Protein AF-A0A957I4G3-F1 (afdb_monomer)

Solvent-accessible surface area (backbone atoms only — not comparable to full-atom values): 14027 Å² total; per-residue (Å²): 94,57,48,57,60,53,40,65,73,42,96,42,50,64,47,52,27,29,53,39,40,38,54,42,48,59,57,69,52,53,73,95,50,43,70,51,40,32,55,43,26,52,47,47,47,53,22,28,76,50,32,67,83,44,54,40,50,58,59,47,50,52,52,51,48,50,47,39,35,69,66,74,39,52,94,49,32,69,54,32,49,55,17,47,50,48,17,48,51,46,50,49,51,45,52,48,48,40,64,68,38,66,70,51,29,48,53,50,50,54,50,50,63,60,59,67,50,74,43,78,60,57,80,38,70,69,44,52,51,50,37,50,55,41,17,39,29,28,49,45,46,34,51,94,92,48,69,55,98,61,65,63,65,58,23,50,50,55,51,47,51,51,51,50,42,18,52,53,5,42,53,49,43,50,64,70,16,80,86,36,68,68,51,41,48,39,53,50,51,41,50,47,48,46,48,35,48,47,50,51,49,48,53,46,41,35,30,40,90,64,48,45,29,75,78,54,49,60,42,45,55,42,43,49,49,28,24,51,50,17,50,57,57,47,43,75,75,43,69,73,71,61,50,50,48,61,56,50,49,54,50,51,55,50,50,54,38,51,47,46,45,62,70,55,49,51,63,77,76,110

pLDDT: mean 88.8, std 9.88, range [56.94, 98.44]

Sequence (270 aa):
WPQFVFMSRAISNDTLATALGALLLALLLRVGQPRRYVWLGLLACLAILTKITMVFVIGVLLLGFLTESAFLYRARRRDYLWSGVGMGGLLLVLGGLLLWQPTLHEHLRLSELSFTTLRPESLTLTYWWHVFTWTLSSGWARYGWMNLPAPQWQAVLWWGIIAAASLFGWRLAWGASAHVPARRWQVAMAMLWLLGLAAVYARINVNRFQPQFRLILASLPALCALAAVGMTQAVRRWSGWQVALPAFLTLTLFLANGWLIWRVIVPAYR

Radius of gyration: 20.33 Å; Cα contacts (8 Å, |Δi|>4): 273; chains: 1; bounding box: 61×41×56 Å

Mean predicted aligned error: 5.7 Å

Foldseek 3Di:
DVVLVVVVVDPALLNVLLVLLLVLLVLLLVAPDLLSLLVNLVSLLVSCVSPVLSVLSVVLSVVSLCCRLVPPCVVCNVSNVVSVVSSVVSVVVSVCCCCVPVVSVVVVVVVVVLLPAFDPCLVDPVLVVCLVLVLLLQVPQDPDPGHDPDDSVVSVVVVVVLQVLLVLLLVLQCVVCPPPVSSVSSSVSLVSQQVSLVVSVSSCCRRDNDSHNSSVSSNVSSSVVSNVNSLVSVCVVDDDCVNVVVVVVVVVVVVVVVCCCVPPVPVVVD

Structure (mmCIF, N/CA/C/O backbone):
data_AF-A0A957I4G3-F1
#
_entry.id   AF-A0A957I4G3-F1
#
loop_
_atom_site.group_PDB
_atom_site.id
_atom_site.type_symbol
_atom_site.label_atom_id
_atom_site.label_alt_id
_atom_site.label_comp_id
_atom_site.label_asym_id
_atom_site.label_entity_id
_atom_site.label_seq_id
_atom_site.pdbx_PDB_ins_code
_atom_site.Cartn_x
_atom_site.Cartn_y
_atom_site.Cartn_z
_atom_site.occupancy
_atom_site.B_iso_or_equiv
_atom_site.auth_seq_id
_atom_site.auth_comp_id
_atom_site.auth_asym_id
_atom_site.auth_atom_id
_atom_site.pdbx_PDB_model_num
ATOM 1 N N . TRP A 1 1 ? -9.756 -9.248 -12.623 1.00 58.28 1 TRP A N 1
ATOM 2 C CA . TRP A 1 1 ? -8.405 -8.912 -12.150 1.00 58.28 1 TRP A CA 1
ATOM 3 C C . TRP A 1 1 ? -7.421 -9.988 -12.596 1.00 58.28 1 TRP A C 1
ATOM 5 O O . TRP A 1 1 ? -6.963 -10.777 -11.774 1.00 58.28 1 TRP A O 1
ATOM 15 N N . PRO A 1 2 ? -7.098 -10.037 -13.901 1.00 58.47 2 PRO A N 1
ATOM 16 C CA . PRO A 1 2 ? -6.177 -11.029 -14.457 1.00 58.47 2 PRO A CA 1
ATOM 17 C C . PRO A 1 2 ? -4.860 -11.094 -13.688 1.00 58.47 2 PRO A C 1
ATOM 19 O O . PRO A 1 2 ? -4.453 -12.157 -13.239 1.00 58.47 2 PRO A O 1
ATOM 22 N N . GLN A 1 3 ? -4.248 -9.933 -13.446 1.00 62.69 3 GLN A N 1
ATOM 23 C CA . GLN A 1 3 ? -2.922 -9.839 -12.848 1.00 62.69 3 GLN A CA 1
ATOM 24 C C . GLN A 1 3 ? -2.850 -10.415 -11.427 1.00 62.69 3 GLN A C 1
ATOM 26 O O . GLN A 1 3 ? -1.902 -11.123 -11.110 1.00 62.69 3 GLN A O 1
ATOM 31 N N . PHE A 1 4 ? -3.847 -10.155 -10.577 1.00 59.47 4 PHE A N 1
ATOM 32 C CA . PHE A 1 4 ? -3.888 -10.739 -9.233 1.00 59.47 4 PHE A CA 1
ATOM 33 C C . PHE A 1 4 ? -4.185 -12.229 -9.270 1.00 59.47 4 PHE A C 1
ATOM 35 O O . PHE A 1 4 ? -3.546 -12.953 -8.532 1.00 59.47 4 PHE A O 1
ATOM 42 N N . VAL A 1 5 ? -5.079 -12.698 -10.146 1.00 63.50 5 VAL A N 1
ATOM 43 C CA . VAL A 1 5 ? -5.362 -14.137 -10.293 1.00 63.50 5 VAL A CA 1
ATOM 44 C C . VAL A 1 5 ? -4.122 -14.898 -10.781 1.00 63.50 5 VAL A C 1
ATOM 46 O O . VAL A 1 5 ? -3.828 -15.989 -10.296 1.00 63.50 5 VAL A O 1
ATOM 49 N N . PHE A 1 6 ? -3.346 -14.309 -11.694 1.00 62.12 6 PHE A N 1
ATOM 50 C CA . PHE A 1 6 ? -2.062 -14.864 -12.120 1.00 62.12 6 PHE A CA 1
ATOM 51 C C . PHE A 1 6 ? -1.009 -14.814 -11.015 1.00 62.12 6 PHE A C 1
ATOM 53 O O . PHE A 1 6 ? -0.389 -15.833 -10.715 1.00 62.12 6 PHE A O 1
ATOM 60 N N . MET A 1 7 ? -0.823 -13.654 -10.379 1.00 60.19 7 MET A N 1
ATOM 61 C CA . MET A 1 7 ? 0.141 -13.508 -9.287 1.00 60.19 7 MET A CA 1
ATOM 62 C C . MET A 1 7 ? -0.226 -14.352 -8.069 1.00 60.19 7 MET A C 1
ATOM 64 O O . MET A 1 7 ? 0.671 -14.777 -7.356 1.00 60.19 7 MET A O 1
ATOM 68 N N . SER A 1 8 ? -1.507 -14.623 -7.818 1.00 60.94 8 SER A N 1
ATOM 69 C CA . SER A 1 8 ? -1.948 -15.477 -6.714 1.00 60.94 8 SER A CA 1
ATOM 70 C C . SER A 1 8 ? -1.758 -16.961 -7.010 1.00 60.94 8 SER A C 1
ATOM 72 O O . SER A 1 8 ? -1.716 -17.761 -6.082 1.00 60.94 8 SER A O 1
ATOM 74 N N . ARG A 1 9 ? -1.648 -17.341 -8.290 1.00 60.88 9 ARG A N 1
ATOM 75 C CA . ARG A 1 9 ? -1.320 -18.712 -8.699 1.00 60.88 9 ARG A CA 1
ATOM 76 C C . ARG A 1 9 ? 0.182 -18.998 -8.598 1.00 60.88 9 ARG A C 1
ATOM 78 O O . ARG A 1 9 ? 0.563 -20.149 -8.414 1.00 60.88 9 ARG A O 1
ATOM 85 N N . ALA A 1 10 ? 1.023 -17.972 -8.712 1.00 66.50 10 ALA A N 1
ATOM 86 C CA . ALA A 1 10 ? 2.464 -18.082 -8.519 1.00 66.50 10 ALA A CA 1
ATOM 87 C C . ALA A 1 10 ? 2.846 -17.734 -7.071 1.00 66.50 10 ALA A C 1
ATOM 89 O O . ALA A 1 10 ? 2.405 -16.724 -6.527 1.00 66.50 10 ALA A O 1
ATOM 90 N N . ILE A 1 11 ? 3.714 -18.529 -6.444 1.00 72.69 11 ILE A N 1
ATOM 91 C CA . ILE A 1 11 ? 4.318 -18.140 -5.164 1.00 72.69 11 ILE A CA 1
ATOM 92 C C . ILE A 1 11 ? 5.224 -16.938 -5.452 1.00 72.69 11 ILE A C 1
ATOM 94 O O . ILE A 1 11 ? 6.287 -17.081 -6.051 1.00 72.69 11 ILE A O 1
ATOM 98 N N . SER A 1 12 ? 4.763 -15.737 -5.096 1.00 85.88 12 SER A N 1
ATOM 99 C CA . SER A 1 12 ? 5.480 -14.489 -5.352 1.00 85.88 12 SER A CA 1
ATOM 100 C C . SER A 1 12 ? 5.465 -13.572 -4.135 1.00 85.88 12 SER A C 1
ATOM 102 O O . SER A 1 12 ? 4.469 -13.463 -3.411 1.00 85.88 12 SER A O 1
ATOM 104 N N . ASN A 1 13 ? 6.571 -12.851 -3.953 1.00 90.19 13 ASN A N 1
ATOM 105 C CA . ASN A 1 13 ? 6.705 -11.843 -2.903 1.00 90.19 13 ASN A CA 1
ATOM 106 C C . ASN A 1 13 ? 5.669 -10.718 -3.059 1.00 90.19 13 ASN A C 1
ATOM 108 O O . ASN A 1 13 ? 5.270 -10.111 -2.072 1.00 90.19 13 ASN A O 1
ATOM 112 N N . ASP A 1 14 ? 5.187 -10.458 -4.278 1.00 88.69 14 ASP A N 1
ATOM 113 C CA . ASP A 1 14 ? 4.148 -9.461 -4.547 1.00 88.69 14 ASP A CA 1
ATOM 114 C C . ASP A 1 14 ? 2.811 -9.836 -3.889 1.00 88.69 14 ASP A C 1
ATOM 116 O O . ASP A 1 14 ? 2.184 -9.003 -3.223 1.00 88.69 14 ASP A O 1
ATOM 120 N N . THR A 1 15 ? 2.393 -11.097 -4.031 1.00 86.81 15 THR A N 1
ATOM 121 C CA . THR A 1 15 ? 1.156 -11.612 -3.430 1.00 86.81 15 THR A CA 1
ATOM 122 C C . THR A 1 15 ? 1.263 -11.646 -1.910 1.00 86.81 15 THR A C 1
ATOM 124 O O . THR A 1 15 ? 0.361 -11.157 -1.228 1.00 86.81 15 THR A O 1
ATOM 127 N N . LEU A 1 16 ? 2.384 -12.144 -1.372 1.00 92.19 16 LEU A N 1
ATOM 128 C CA . LEU A 1 16 ? 2.606 -12.185 0.075 1.00 92.19 16 LEU A CA 1
ATOM 129 C C . LEU A 1 16 ? 2.662 -10.774 0.682 1.00 92.19 16 LEU A C 1
ATOM 131 O O . LEU A 1 16 ? 1.979 -10.511 1.669 1.00 92.19 16 LEU A O 1
ATOM 135 N N . ALA A 1 17 ? 3.384 -9.833 0.062 1.00 93.88 17 ALA A N 1
ATOM 136 C CA . ALA A 1 17 ? 3.442 -8.444 0.523 1.00 93.88 17 ALA A CA 1
ATOM 137 C C . ALA A 1 17 ? 2.065 -7.766 0.483 1.00 93.88 17 ALA A C 1
ATOM 139 O O . ALA A 1 17 ? 1.731 -6.986 1.373 1.00 93.88 17 ALA A O 1
ATOM 140 N N . THR A 1 18 ? 1.237 -8.088 -0.513 1.00 91.81 18 THR A N 1
ATOM 141 C CA . THR A 1 18 ? -0.132 -7.560 -0.612 1.00 91.81 18 THR A CA 1
ATOM 142 C C . THR A 1 18 ? -1.039 -8.139 0.470 1.00 91.81 18 THR A C 1
ATOM 144 O O . THR A 1 18 ? -1.796 -7.390 1.086 1.00 91.81 18 THR A O 1
ATOM 147 N N . ALA A 1 19 ? -0.938 -9.441 0.752 1.00 92.94 19 ALA A N 1
ATOM 148 C CA . ALA A 1 19 ? -1.678 -10.084 1.837 1.00 92.94 19 ALA A CA 1
ATOM 149 C C . ALA A 1 19 ? -1.276 -9.514 3.209 1.00 92.94 19 ALA A C 1
ATOM 151 O O . ALA A 1 19 ? -2.141 -9.135 4.001 1.00 92.94 19 ALA A O 1
ATOM 152 N N . LEU A 1 20 ? 0.030 -9.363 3.458 1.00 96.38 20 LEU A N 1
ATOM 153 C CA . LEU A 1 20 ? 0.549 -8.712 4.662 1.00 96.38 20 LEU A CA 1
ATOM 154 C C . LEU A 1 20 ? 0.105 -7.247 4.743 1.00 96.38 20 LEU A C 1
ATOM 156 O O . LEU A 1 20 ? -0.309 -6.798 5.807 1.00 96.38 20 LEU A O 1
ATOM 160 N N . GLY A 1 21 ? 0.107 -6.519 3.623 1.00 96.06 21 GLY A N 1
ATOM 161 C CA . GLY A 1 21 ? -0.412 -5.155 3.534 1.00 96.06 21 GLY A CA 1
ATOM 162 C C . GLY A 1 21 ? -1.901 -5.055 3.878 1.00 96.06 21 GLY A C 1
ATOM 163 O O . GLY A 1 21 ? -2.307 -4.146 4.599 1.00 96.06 21 GLY A O 1
ATOM 164 N N . ALA A 1 22 ? -2.713 -6.017 3.434 1.00 95.62 22 ALA A N 1
ATOM 165 C CA . ALA A 1 22 ? -4.131 -6.088 3.776 1.00 95.62 22 ALA A CA 1
ATOM 166 C C . ALA A 1 22 ? -4.351 -6.352 5.275 1.00 95.62 22 ALA A C 1
ATOM 168 O O . ALA A 1 22 ? -5.165 -5.672 5.901 1.00 95.62 22 ALA A O 1
ATOM 169 N N . LEU A 1 23 ? -3.601 -7.293 5.861 1.00 97.06 23 LEU A N 1
ATOM 170 C CA . LEU A 1 23 ? -3.644 -7.592 7.298 1.00 97.06 23 LEU A CA 1
ATOM 171 C C . LEU A 1 23 ? -3.186 -6.396 8.143 1.00 97.06 23 LEU A C 1
ATOM 173 O O . LEU A 1 23 ? -3.850 -6.044 9.121 1.00 97.06 23 LEU A O 1
ATOM 177 N N . LEU A 1 24 ? -2.092 -5.745 7.737 1.00 97.62 24 LEU A N 1
ATOM 178 C CA . LEU A 1 24 ? -1.582 -4.519 8.350 1.00 97.62 24 LEU A CA 1
ATOM 179 C C . LEU A 1 24 ? -2.644 -3.429 8.352 1.00 97.62 24 LEU A C 1
ATOM 181 O O . LEU A 1 24 ? -2.944 -2.880 9.408 1.00 97.62 24 LEU A O 1
ATOM 185 N N . LEU A 1 25 ? -3.250 -3.150 7.196 1.00 97.06 25 LEU A N 1
ATOM 186 C CA . LEU A 1 25 ? -4.295 -2.143 7.101 1.00 97.06 25 LEU A CA 1
ATOM 187 C C . LEU A 1 25 ? -5.501 -2.519 7.972 1.00 97.06 25 LEU A C 1
ATOM 189 O O . LEU A 1 25 ? -5.974 -1.695 8.748 1.00 97.06 25 LEU A O 1
ATOM 193 N N . ALA A 1 26 ? -5.971 -3.767 7.919 1.00 96.38 26 ALA A N 1
ATOM 194 C CA . ALA A 1 26 ? -7.106 -4.216 8.722 1.00 96.38 26 ALA A CA 1
ATOM 195 C C . ALA A 1 26 ? -6.868 -4.032 10.232 1.00 96.38 26 ALA A C 1
ATOM 197 O O . ALA A 1 26 ? -7.758 -3.559 10.941 1.00 96.38 26 ALA A O 1
ATOM 198 N N . LEU A 1 27 ? -5.669 -4.355 10.730 1.00 97.00 27 LEU A N 1
ATOM 199 C CA . LEU A 1 27 ? -5.292 -4.128 12.129 1.00 97.00 27 LEU A CA 1
ATOM 200 C C . LEU A 1 27 ? -5.090 -2.640 12.443 1.00 97.00 27 LEU A C 1
ATOM 202 O O . LEU A 1 27 ? -5.526 -2.176 13.500 1.00 97.00 27 LEU A O 1
ATOM 206 N N . LEU A 1 28 ? -4.504 -1.870 11.525 1.00 96.25 28 LEU A N 1
ATOM 207 C CA . LEU A 1 28 ? -4.310 -0.424 11.660 1.00 96.25 28 LEU A CA 1
ATOM 208 C C . LEU A 1 28 ? -5.646 0.328 11.750 1.00 96.25 28 LEU A C 1
ATOM 210 O O . LEU A 1 28 ? -5.741 1.351 12.426 1.00 96.25 28 LEU A O 1
ATOM 214 N N . LEU A 1 29 ? -6.717 -0.212 11.169 1.00 94.31 29 LEU A N 1
ATOM 215 C CA . LEU A 1 29 ? -8.061 0.360 11.264 1.00 94.31 29 LEU A CA 1
ATOM 216 C C . LEU A 1 29 ? -8.815 -0.014 12.564 1.00 94.31 29 LEU A C 1
ATOM 218 O O . LEU A 1 29 ? -9.881 0.550 12.829 1.00 94.31 29 LEU A O 1
ATOM 222 N N . ARG A 1 30 ? -8.274 -0.899 13.423 1.00 94.00 30 ARG A N 1
ATOM 223 C CA . ARG A 1 30 ? -8.832 -1.251 14.756 1.00 94.00 30 ARG A CA 1
ATOM 224 C C . ARG A 1 30 ? -8.488 -0.235 15.857 1.00 94.00 30 ARG A C 1
ATOM 226 O O . ARG A 1 30 ? -7.757 -0.538 16.800 1.00 94.00 30 ARG A O 1
ATOM 233 N N . VAL A 1 31 ? -8.985 0.987 15.697 1.00 92.12 31 VAL A N 1
ATOM 234 C CA . VAL A 1 31 ? -8.674 2.157 16.538 1.00 92.12 31 VAL A CA 1
ATOM 235 C C . VAL A 1 31 ? -8.868 1.881 18.038 1.00 92.12 31 VAL A C 1
ATOM 237 O O . VAL A 1 31 ? -9.838 1.238 18.436 1.00 92.12 31 VAL A O 1
ATOM 240 N N . GLY A 1 32 ? -7.967 2.395 18.883 1.00 91.75 32 GLY A N 1
ATOM 241 C CA . GLY A 1 32 ? -8.135 2.383 20.344 1.00 91.75 32 GLY A CA 1
ATOM 242 C C . GLY A 1 32 ? -7.611 1.138 21.073 1.00 91.75 32 GLY A C 1
ATOM 243 O O . GLY A 1 32 ? -7.819 1.017 22.282 1.00 91.75 32 GLY A O 1
ATOM 244 N N . GLN A 1 33 ? -6.927 0.226 20.375 1.00 94.69 33 GLN A N 1
ATOM 245 C CA . GLN A 1 33 ? -6.331 -0.983 20.959 1.00 94.69 33 GLN A CA 1
ATOM 246 C C . GLN A 1 33 ? -4.793 -0.872 20.987 1.00 94.69 33 GLN A C 1
ATOM 248 O O . GLN A 1 33 ? -4.165 -1.155 19.970 1.00 94.69 33 GLN A O 1
ATOM 253 N N . PRO A 1 34 ? -4.152 -0.513 22.119 1.00 95.12 34 PRO A N 1
ATOM 254 C CA . PRO A 1 34 ? -2.701 -0.290 22.174 1.00 95.12 34 PRO A CA 1
ATOM 255 C C . PRO A 1 34 ? -1.883 -1.515 21.745 1.00 95.12 34 PRO A C 1
ATOM 257 O O . PRO A 1 34 ? -1.005 -1.416 20.890 1.00 95.12 34 PRO A O 1
ATOM 260 N N . ARG A 1 35 ? -2.250 -2.703 22.250 1.00 96.56 35 ARG A N 1
ATOM 261 C CA . ARG A 1 35 ? -1.528 -3.967 22.006 1.00 96.56 35 ARG A CA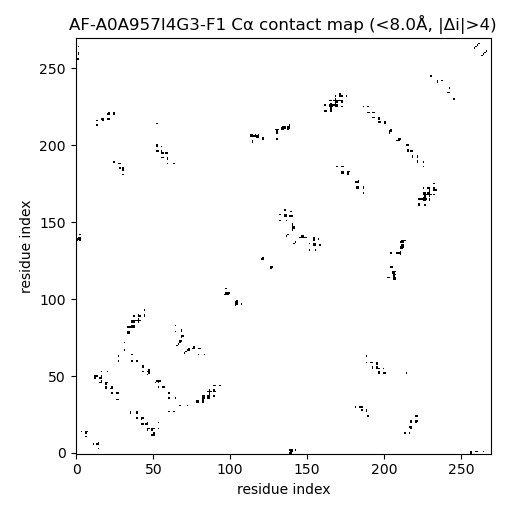 1
ATOM 262 C C . ARG A 1 35 ? -1.400 -4.338 20.526 1.00 96.56 35 ARG A C 1
ATOM 264 O O . ARG A 1 35 ? -0.525 -5.121 20.170 1.00 96.56 35 ARG A O 1
ATOM 271 N N . ARG A 1 36 ? -2.237 -3.778 19.645 1.00 96.94 36 ARG A N 1
ATOM 272 C CA . ARG A 1 36 ? -2.143 -4.041 18.205 1.00 96.94 36 ARG A CA 1
ATOM 273 C C . ARG A 1 36 ? -0.852 -3.506 17.585 1.00 96.94 36 ARG A C 1
ATOM 275 O O . ARG A 1 36 ? -0.443 -4.048 16.572 1.00 96.94 36 ARG A O 1
ATOM 282 N N . TYR A 1 37 ? -0.206 -2.487 18.164 1.00 97.88 37 TYR A N 1
ATOM 283 C CA . TYR A 1 37 ? 1.025 -1.919 17.595 1.00 97.88 37 TYR A CA 1
ATOM 284 C C . TYR A 1 37 ? 2.199 -2.898 17.632 1.00 97.88 37 TYR A C 1
ATOM 286 O O . TYR A 1 37 ? 3.036 -2.867 16.738 1.00 97.88 37 TYR A O 1
ATOM 294 N N . VAL A 1 38 ? 2.213 -3.832 18.586 1.00 98.00 38 VAL A N 1
ATOM 295 C CA . VAL A 1 38 ? 3.194 -4.926 18.604 1.00 98.00 38 VAL A CA 1
ATOM 296 C C . VAL A 1 38 ? 2.976 -5.854 17.405 1.00 98.00 38 VAL A C 1
ATOM 298 O O . VAL A 1 38 ? 3.909 -6.137 16.659 1.00 98.00 38 VAL A O 1
ATOM 301 N N . TRP A 1 39 ? 1.725 -6.254 17.155 1.00 98.25 39 TRP A N 1
ATOM 302 C CA . TRP A 1 39 ? 1.361 -7.065 15.987 1.00 98.25 39 TRP A CA 1
ATOM 303 C C . TRP A 1 39 ? 1.598 -6.334 14.662 1.00 98.25 39 TRP A C 1
ATOM 305 O O . TRP A 1 39 ? 2.067 -6.942 13.704 1.00 98.25 39 TRP A O 1
ATOM 315 N N . LEU A 1 40 ? 1.311 -5.031 14.608 1.00 98.31 40 LEU A N 1
ATOM 316 C CA . LEU A 1 40 ? 1.612 -4.188 13.452 1.00 98.31 40 LEU A CA 1
ATOM 317 C C . LEU A 1 40 ? 3.120 -4.102 13.207 1.00 98.31 40 LEU A C 1
ATOM 319 O O . LEU A 1 40 ? 3.534 -4.218 12.061 1.00 98.31 40 LEU A O 1
ATOM 323 N N . GLY A 1 41 ? 3.932 -3.966 14.260 1.00 98.25 41 GLY A N 1
ATOM 324 C CA . GLY A 1 41 ? 5.391 -4.020 14.168 1.00 98.25 41 GLY A CA 1
ATOM 325 C C . GLY A 1 41 ? 5.871 -5.341 13.572 1.00 98.25 41 GLY A C 1
ATOM 326 O O . GLY A 1 41 ? 6.599 -5.335 12.586 1.00 98.25 41 GLY A O 1
ATOM 327 N N . LEU A 1 42 ? 5.384 -6.471 14.094 1.00 98.38 42 LEU A N 1
ATOM 328 C CA . LEU A 1 42 ? 5.738 -7.801 13.587 1.00 98.38 42 LEU A CA 1
ATOM 329 C C . LEU A 1 42 ? 5.365 -7.967 12.107 1.00 98.38 42 LEU A C 1
ATOM 331 O O . LEU A 1 42 ? 6.198 -8.364 11.293 1.00 98.38 42 LEU A O 1
ATOM 335 N N . LEU A 1 43 ? 4.124 -7.635 11.742 1.00 98.19 43 LEU A N 1
ATOM 336 C CA . LEU A 1 43 ? 3.654 -7.738 10.361 1.00 98.19 43 LEU A CA 1
ATOM 337 C C . LEU A 1 43 ? 4.379 -6.769 9.424 1.00 98.19 43 LEU A C 1
ATOM 339 O O . LEU A 1 43 ? 4.600 -7.113 8.267 1.00 98.19 43 LEU A O 1
ATOM 343 N N . ALA A 1 44 ? 4.770 -5.585 9.902 1.00 98.19 44 ALA A N 1
ATOM 344 C CA . ALA A 1 44 ? 5.562 -4.639 9.125 1.00 98.19 44 ALA A CA 1
ATOM 345 C C . ALA A 1 44 ? 6.960 -5.195 8.852 1.00 98.19 44 ALA A C 1
ATOM 347 O O . ALA A 1 44 ? 7.406 -5.139 7.708 1.00 98.19 44 ALA A O 1
ATOM 348 N N . CYS A 1 45 ? 7.609 -5.802 9.851 1.00 98.19 45 CYS A N 1
ATOM 349 C CA . CYS A 1 45 ? 8.890 -6.477 9.656 1.00 98.19 45 CYS A CA 1
ATOM 350 C C . CYS A 1 45 ? 8.782 -7.584 8.602 1.00 98.19 45 CYS A C 1
ATOM 352 O O . CYS A 1 45 ? 9.567 -7.606 7.657 1.00 98.19 45 CYS A O 1
ATOM 354 N N . LEU A 1 46 ? 7.762 -8.444 8.698 1.00 97.88 46 LEU A N 1
ATOM 355 C CA . LEU A 1 46 ? 7.517 -9.491 7.701 1.00 97.88 46 LEU A CA 1
ATOM 356 C C . LEU A 1 46 ? 7.231 -8.912 6.307 1.00 97.88 46 LEU A C 1
ATOM 358 O O . LEU A 1 46 ? 7.751 -9.412 5.310 1.00 97.88 46 LEU A O 1
ATOM 362 N N . ALA A 1 47 ? 6.437 -7.841 6.220 1.00 97.12 47 ALA A N 1
ATOM 363 C CA . ALA A 1 47 ? 6.102 -7.198 4.952 1.00 97.12 47 ALA A CA 1
ATOM 364 C C . ALA A 1 47 ? 7.335 -6.576 4.281 1.00 97.12 47 ALA A C 1
ATOM 366 O O . ALA A 1 47 ? 7.501 -6.715 3.071 1.00 97.12 47 ALA A O 1
ATOM 367 N N . ILE A 1 48 ? 8.212 -5.935 5.059 1.00 96.50 48 ILE A N 1
ATOM 368 C CA . ILE A 1 48 ? 9.450 -5.317 4.568 1.00 96.50 48 ILE A CA 1
ATOM 369 C C . ILE A 1 48 ? 10.453 -6.379 4.120 1.00 96.50 48 ILE A C 1
ATOM 371 O O . ILE A 1 48 ? 11.007 -6.249 3.031 1.00 96.50 48 ILE A O 1
ATOM 375 N N . LEU A 1 49 ? 10.631 -7.448 4.906 1.00 95.06 49 LEU A N 1
ATOM 376 C CA . LEU A 1 49 ? 11.477 -8.585 4.525 1.00 95.06 49 LEU A CA 1
ATOM 377 C C . LEU A 1 49 ? 10.962 -9.283 3.260 1.00 95.06 49 LEU A C 1
ATOM 379 O O . LEU A 1 49 ? 11.754 -9.761 2.455 1.00 95.06 49 LEU A O 1
ATOM 383 N N . THR A 1 50 ? 9.643 -9.300 3.053 1.00 95.00 50 THR A N 1
ATOM 384 C CA . THR A 1 50 ? 9.041 -9.825 1.821 1.00 95.00 50 THR A CA 1
ATOM 385 C C . THR A 1 50 ? 9.303 -8.900 0.632 1.00 95.00 50 THR A C 1
ATOM 387 O O . THR A 1 50 ? 9.630 -9.360 -0.465 1.00 95.00 50 THR A O 1
ATOM 390 N N . LYS A 1 51 ? 9.118 -7.587 0.816 1.00 93.25 51 LYS A N 1
ATOM 391 C CA . LYS A 1 51 ? 9.277 -6.601 -0.252 1.00 93.25 51 LYS A CA 1
ATOM 392 C C . LYS A 1 51 ? 9.653 -5.233 0.308 1.00 93.25 51 LYS A C 1
ATOM 394 O O . LYS A 1 51 ? 8.844 -4.571 0.955 1.00 93.25 51 LYS A O 1
ATOM 399 N N . ILE A 1 52 ? 10.836 -4.744 -0.066 1.00 92.31 52 ILE A N 1
ATOM 400 C CA . ILE A 1 52 ? 11.374 -3.464 0.424 1.00 92.31 52 ILE A CA 1
ATOM 401 C C . ILE A 1 52 ? 10.476 -2.257 0.121 1.00 92.31 52 ILE A C 1
ATOM 403 O O . ILE A 1 52 ? 10.467 -1.279 0.865 1.00 92.31 52 ILE A O 1
ATOM 407 N N . THR A 1 53 ? 9.637 -2.332 -0.920 1.00 93.25 53 THR A N 1
ATOM 408 C CA . THR A 1 53 ? 8.659 -1.276 -1.220 1.00 93.25 53 THR A CA 1
ATOM 409 C C . THR A 1 53 ? 7.634 -1.078 -0.104 1.00 93.25 53 THR A C 1
ATOM 411 O O . THR A 1 53 ? 6.945 -0.070 -0.117 1.00 93.25 53 THR A O 1
ATOM 414 N N . MET A 1 54 ? 7.524 -2.000 0.860 1.00 96.69 54 MET A N 1
ATOM 415 C CA . MET A 1 54 ? 6.674 -1.876 2.049 1.00 96.69 54 MET A CA 1
ATOM 416 C C . MET A 1 54 ? 7.291 -1.008 3.157 1.00 96.69 54 MET A C 1
ATOM 418 O O . MET A 1 54 ? 6.653 -0.808 4.186 1.00 96.69 54 MET A O 1
ATOM 422 N N . VAL A 1 55 ? 8.487 -0.436 2.965 1.00 95.88 55 VAL A N 1
ATOM 423 C CA . VAL A 1 55 ? 9.145 0.429 3.966 1.00 95.88 55 VAL A CA 1
ATOM 424 C C . VAL A 1 55 ? 8.294 1.639 4.380 1.00 95.88 55 VAL A C 1
ATOM 426 O O . VAL A 1 55 ? 8.380 2.085 5.523 1.00 95.88 55 VAL A O 1
ATOM 429 N N . PHE A 1 56 ? 7.398 2.131 3.507 1.00 97.12 56 PHE A N 1
ATOM 430 C CA . PHE A 1 56 ? 6.480 3.229 3.850 1.00 97.12 56 PHE A CA 1
ATOM 431 C C . PHE A 1 56 ? 5.582 2.904 5.050 1.00 97.12 56 PHE A C 1
ATOM 433 O O . PHE A 1 56 ? 5.149 3.821 5.749 1.00 97.12 56 PHE A O 1
ATOM 440 N N . VAL A 1 57 ? 5.317 1.617 5.310 1.00 97.75 57 VAL A N 1
ATOM 441 C CA . VAL A 1 57 ? 4.493 1.169 6.436 1.00 97.75 57 VAL A CA 1
ATOM 442 C C . VAL A 1 57 ? 5.067 1.671 7.756 1.00 97.75 57 VAL A C 1
ATOM 444 O O . VAL A 1 57 ? 4.288 2.073 8.611 1.00 97.75 57 VAL A O 1
ATOM 447 N N . ILE A 1 58 ? 6.395 1.747 7.915 1.00 97.94 58 ILE A N 1
ATOM 448 C CA . ILE A 1 58 ? 7.015 2.290 9.136 1.00 97.94 58 ILE A CA 1
ATOM 449 C C . ILE A 1 58 ? 6.517 3.714 9.394 1.00 97.94 58 ILE A C 1
ATOM 451 O O . ILE A 1 58 ? 6.034 4.006 10.485 1.00 97.94 58 ILE A O 1
ATOM 455 N N . GLY A 1 59 ? 6.565 4.581 8.379 1.00 97.75 59 GLY A N 1
ATOM 456 C CA . GLY A 1 59 ? 6.091 5.961 8.494 1.00 97.75 59 GLY A CA 1
ATOM 457 C C . GLY A 1 59 ? 4.604 6.035 8.846 1.00 97.75 59 GLY A C 1
ATOM 458 O O . GLY A 1 59 ? 4.218 6.781 9.744 1.00 97.75 59 GLY A O 1
ATOM 459 N N . VAL A 1 60 ? 3.774 5.210 8.200 1.00 97.62 60 VAL A N 1
ATOM 460 C CA . VAL A 1 60 ? 2.329 5.139 8.479 1.00 97.62 60 VAL A CA 1
ATOM 461 C C . VAL A 1 60 ? 2.059 4.679 9.917 1.00 97.62 60 VAL A C 1
ATOM 463 O O . VAL A 1 60 ? 1.230 5.275 10.604 1.00 97.62 60 VAL A O 1
ATOM 466 N N . LEU A 1 61 ? 2.767 3.650 10.393 1.00 97.81 61 LEU A N 1
ATOM 467 C CA . LEU A 1 61 ? 2.614 3.112 11.745 1.00 97.81 61 LEU A CA 1
ATOM 468 C C . LEU A 1 61 ? 3.075 4.100 12.813 1.00 97.81 61 LEU A C 1
ATOM 470 O O . LEU A 1 61 ? 2.376 4.273 13.809 1.00 97.81 61 LEU A O 1
ATOM 474 N N . LEU A 1 62 ? 4.217 4.760 12.606 1.00 97.56 62 LEU A N 1
ATOM 475 C CA . LEU A 1 62 ? 4.736 5.767 13.530 1.00 97.56 62 LEU A CA 1
ATOM 476 C C . LEU A 1 62 ? 3.793 6.960 13.625 1.00 97.56 62 LEU A C 1
ATOM 478 O O . LEU A 1 62 ? 3.440 7.367 14.729 1.00 97.56 62 LEU A O 1
ATOM 482 N N . LEU A 1 63 ? 3.334 7.484 12.486 1.00 97.00 63 LEU A N 1
ATOM 483 C CA . LEU A 1 63 ? 2.357 8.567 12.477 1.00 97.00 63 LEU A CA 1
ATOM 484 C C . LEU A 1 63 ? 1.082 8.137 13.194 1.00 97.00 63 LEU A C 1
ATOM 486 O O . LEU A 1 63 ? 0.656 8.848 14.097 1.00 97.00 63 LEU A O 1
ATOM 490 N N . GLY A 1 64 ? 0.546 6.952 12.880 1.00 95.75 64 GLY A N 1
ATOM 491 C CA . GLY A 1 64 ? -0.651 6.424 13.528 1.00 95.75 64 GLY A CA 1
ATOM 492 C C . GLY A 1 64 ? -0.506 6.282 15.048 1.00 95.75 64 GLY A C 1
ATOM 493 O O . GLY A 1 64 ? -1.358 6.741 15.818 1.00 95.75 64 GLY A O 1
ATOM 494 N N . PHE A 1 65 ? 0.627 5.731 15.483 1.00 96.94 65 PHE A N 1
ATOM 495 C CA . PHE A 1 65 ? 0.989 5.576 16.887 1.00 96.94 65 PHE A CA 1
ATOM 496 C C . PHE A 1 65 ? 1.064 6.920 17.613 1.00 96.94 65 PHE A C 1
ATOM 498 O O . PHE A 1 65 ? 0.445 7.098 18.669 1.00 96.94 65 PHE A O 1
ATOM 505 N N . LEU A 1 66 ? 1.805 7.877 17.048 1.00 96.06 66 LEU A N 1
ATOM 506 C CA . LEU A 1 66 ? 1.994 9.205 17.627 1.00 96.06 66 LEU A CA 1
ATOM 507 C C . LEU A 1 66 ? 0.661 9.936 17.734 1.00 96.06 66 LEU A C 1
ATOM 509 O O . LEU A 1 66 ? 0.338 10.491 18.780 1.00 96.06 66 LEU A O 1
ATOM 513 N N . THR A 1 67 ? -0.164 9.878 16.694 1.00 93.88 67 THR A N 1
ATOM 514 C CA . THR A 1 67 ? -1.468 10.538 16.705 1.00 93.88 67 THR A CA 1
ATOM 515 C C . THR A 1 67 ? -2.429 9.952 17.738 1.00 93.88 67 THR A C 1
ATOM 517 O O . THR A 1 67 ? -3.109 10.695 18.451 1.00 93.88 67 THR A O 1
ATOM 520 N N . GLU A 1 68 ? -2.471 8.625 17.881 1.00 94.06 68 GLU A N 1
ATOM 521 C CA . GLU A 1 68 ? -3.369 7.980 18.837 1.00 94.06 68 GLU A CA 1
ATOM 522 C C . GLU A 1 68 ? -2.923 8.173 20.282 1.00 94.06 68 GLU A C 1
ATOM 524 O O . GLU A 1 68 ? -3.746 8.496 21.140 1.00 94.06 68 GLU A O 1
ATOM 529 N N . SER A 1 69 ? -1.627 8.021 20.547 1.00 94.56 69 SER A N 1
ATOM 530 C CA . SER A 1 69 ? -1.060 8.174 21.888 1.00 94.56 69 SER A CA 1
ATOM 531 C C . SER A 1 69 ? -1.035 9.638 22.351 1.00 94.56 69 SER A C 1
ATOM 533 O O . SER A 1 69 ? -1.360 9.941 23.506 1.00 94.56 69 SER A O 1
ATOM 535 N N . ALA A 1 70 ? -0.698 10.578 21.462 1.00 92.25 70 ALA A N 1
ATOM 536 C CA . ALA A 1 70 ? -0.554 11.983 21.824 1.00 92.25 70 ALA A CA 1
ATOM 537 C C . ALA A 1 70 ? -1.892 12.737 21.850 1.00 92.25 70 ALA A C 1
ATOM 539 O O . ALA A 1 70 ? -2.088 13.573 22.742 1.00 92.25 70 ALA A O 1
ATOM 540 N N . PHE A 1 71 ? -2.823 12.443 20.935 1.00 91.00 71 PHE A N 1
ATOM 541 C CA . PHE A 1 71 ? -4.038 13.248 20.762 1.00 91.00 71 PHE A CA 1
ATOM 542 C C . PHE A 1 71 ? -5.323 12.510 21.135 1.00 91.00 71 PHE A C 1
ATOM 544 O O . PHE A 1 71 ? -6.088 13.037 21.938 1.00 91.00 71 PHE A O 1
ATOM 551 N N . LEU A 1 72 ? -5.562 11.306 20.604 1.00 89.06 72 LEU A N 1
ATOM 552 C CA . LEU A 1 72 ? -6.878 10.656 20.723 1.00 89.06 72 LEU A CA 1
ATOM 553 C C . LEU A 1 72 ? -7.103 9.946 22.065 1.00 89.06 72 LEU A C 1
ATOM 555 O O . LEU A 1 72 ? -8.179 10.055 22.646 1.00 89.06 72 LEU A O 1
ATOM 559 N N . TYR A 1 73 ? -6.102 9.227 22.577 1.00 90.69 73 TYR A N 1
ATOM 560 C CA . TYR A 1 73 ? -6.248 8.340 23.737 1.00 90.69 73 TYR A CA 1
ATOM 561 C C . TYR A 1 73 ? -5.261 8.678 24.855 1.00 90.69 73 TYR A C 1
ATOM 563 O O . TYR A 1 73 ? -4.588 7.802 25.402 1.00 90.69 73 TYR A O 1
ATOM 571 N N . ARG A 1 74 ? -5.206 9.962 25.237 1.00 89.88 74 ARG A N 1
ATOM 572 C CA . ARG A 1 74 ? -4.278 10.469 26.265 1.00 89.88 74 ARG A CA 1
ATOM 573 C C . ARG A 1 74 ? -4.349 9.697 27.588 1.00 89.88 74 ARG A C 1
ATOM 575 O O . ARG A 1 74 ? -3.310 9.411 28.174 1.00 89.88 74 ARG A O 1
ATOM 582 N N . ALA A 1 75 ? -5.548 9.296 28.011 1.00 93.38 75 ALA A N 1
ATOM 583 C CA . ALA A 1 75 ? -5.756 8.534 29.245 1.00 93.38 75 ALA A CA 1
ATOM 584 C C . ALA A 1 75 ? -5.077 7.147 29.245 1.00 93.38 75 ALA A C 1
ATOM 586 O O . ALA A 1 75 ? -4.766 6.620 30.306 1.00 93.38 75 ALA A O 1
ATOM 587 N N . ARG A 1 76 ? -4.808 6.560 28.069 1.00 93.94 76 ARG A N 1
ATOM 588 C CA . ARG A 1 76 ? -4.152 5.246 27.918 1.00 93.94 76 ARG A CA 1
ATOM 589 C C . ARG A 1 76 ? -2.695 5.352 27.459 1.00 93.94 76 ARG A C 1
ATOM 591 O O . ARG A 1 76 ? -2.132 4.375 26.972 1.00 93.94 76 ARG A O 1
ATOM 598 N N . ARG A 1 77 ? -2.060 6.523 27.599 1.00 94.00 77 ARG A N 1
ATOM 599 C CA . ARG A 1 77 ? -0.684 6.773 27.125 1.00 94.00 77 ARG A CA 1
ATOM 600 C C . ARG A 1 77 ? 0.329 5.741 27.603 1.00 94.00 77 ARG A C 1
ATOM 602 O O . ARG A 1 77 ? 1.188 5.363 26.819 1.00 94.00 77 ARG A O 1
ATOM 609 N N . ARG A 1 78 ? 0.210 5.258 28.843 1.00 95.88 78 ARG A N 1
ATOM 610 C CA . ARG A 1 78 ? 1.100 4.224 29.392 1.00 95.88 78 ARG A CA 1
ATOM 611 C C . ARG A 1 78 ? 1.023 2.915 28.598 1.00 95.88 78 ARG A C 1
ATOM 613 O O . ARG A 1 78 ? 2.058 2.352 28.261 1.00 95.88 78 ARG A O 1
ATOM 620 N N . ASP A 1 79 ? -0.178 2.467 28.241 1.00 96.88 79 ASP A N 1
ATOM 621 C CA . ASP A 1 79 ? -0.373 1.237 27.462 1.00 96.88 79 ASP A CA 1
ATOM 622 C C . ASP A 1 79 ? 0.146 1.387 26.029 1.00 96.88 79 ASP A C 1
ATOM 624 O O . ASP A 1 79 ? 0.738 0.461 25.465 1.00 96.88 79 ASP A O 1
ATOM 628 N N . TYR A 1 80 ? -0.060 2.570 25.438 1.00 96.81 80 TYR A N 1
ATOM 629 C CA . TYR A 1 80 ? 0.530 2.911 24.148 1.00 96.81 80 TYR A CA 1
ATOM 630 C C . TYR A 1 80 ? 2.052 2.943 24.237 1.00 96.81 80 TYR A C 1
ATOM 632 O O . TYR A 1 80 ? 2.691 2.346 23.387 1.00 96.81 80 TYR A O 1
ATOM 640 N N . LEU A 1 81 ? 2.643 3.547 25.269 1.00 96.94 81 LEU A N 1
ATOM 641 C CA . LEU A 1 81 ? 4.095 3.594 25.440 1.00 96.94 81 LEU A CA 1
ATOM 642 C C . LEU A 1 81 ? 4.696 2.185 25.444 1.00 96.94 81 LEU A C 1
ATOM 644 O O . LEU A 1 81 ? 5.600 1.920 24.661 1.00 96.94 81 LEU A O 1
ATOM 648 N N . TRP A 1 82 ? 4.143 1.258 26.232 1.00 98.00 82 TRP A N 1
ATOM 649 C CA . TRP A 1 82 ? 4.607 -0.136 26.247 1.00 98.00 82 TRP A CA 1
ATOM 650 C C .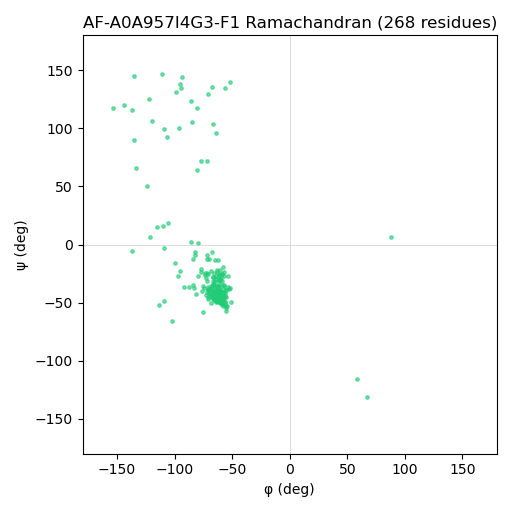 TRP A 1 82 ? 4.446 -0.834 24.898 1.00 98.00 82 TRP A C 1
ATOM 652 O O . TRP A 1 82 ? 5.346 -1.538 24.444 1.00 98.00 82 TRP A O 1
ATOM 662 N N . SER A 1 83 ? 3.320 -0.606 24.224 1.00 97.44 83 SER A N 1
ATOM 663 C CA . SER A 1 83 ? 3.092 -1.160 22.886 1.00 97.44 83 SER A CA 1
ATOM 664 C C . SER A 1 83 ? 4.042 -0.551 21.846 1.00 97.44 83 SER A C 1
ATOM 666 O O . SER A 1 83 ? 4.476 -1.244 20.929 1.00 97.44 83 SER A O 1
ATOM 668 N N . GLY A 1 84 ? 4.395 0.725 22.010 1.00 97.31 84 GLY A N 1
ATOM 669 C CA . GLY A 1 84 ? 5.365 1.457 21.205 1.00 97.31 84 GLY A CA 1
ATOM 670 C C . GLY A 1 84 ? 6.792 0.977 21.440 1.00 97.31 84 GLY A C 1
ATOM 671 O O . GLY A 1 84 ? 7.526 0.822 20.474 1.00 97.31 84 GLY A O 1
ATOM 672 N N . VAL A 1 85 ? 7.160 0.649 22.683 1.00 98.12 85 VAL A N 1
ATOM 673 C CA . VAL A 1 85 ? 8.431 -0.020 23.006 1.00 98.12 85 VAL A CA 1
ATOM 674 C C . VAL A 1 85 ? 8.491 -1.390 22.333 1.00 98.12 85 VAL A C 1
ATOM 676 O O . VAL A 1 85 ? 9.490 -1.700 21.696 1.00 98.12 85 VAL A O 1
ATOM 679 N N . GLY A 1 86 ? 7.414 -2.183 22.390 1.00 98.12 86 GLY A N 1
ATOM 680 C CA . GLY A 1 86 ? 7.354 -3.476 21.699 1.00 98.12 86 GLY A CA 1
ATOM 681 C C . GLY A 1 86 ? 7.477 -3.347 20.175 1.00 98.12 86 GLY A C 1
ATOM 682 O O . GLY A 1 86 ? 8.276 -4.044 19.555 1.00 98.12 86 GLY A O 1
ATOM 683 N N . MET A 1 87 ? 6.735 -2.415 19.569 1.00 98.38 87 MET A N 1
ATOM 684 C CA . MET A 1 87 ? 6.840 -2.106 18.139 1.00 98.38 87 MET A CA 1
ATOM 685 C C . MET A 1 87 ? 8.248 -1.618 17.768 1.00 98.38 87 MET A C 1
ATOM 687 O O . MET A 1 87 ? 8.833 -2.106 16.805 1.00 98.38 87 MET A O 1
ATOM 691 N N . GLY A 1 88 ? 8.802 -0.683 18.542 1.00 98.19 88 GLY A N 1
ATOM 692 C CA . GLY A 1 88 ? 10.136 -0.123 18.346 1.00 98.19 88 GLY A CA 1
ATOM 693 C C . GLY A 1 88 ? 11.226 -1.182 18.466 1.00 98.19 88 GLY A C 1
ATOM 694 O O . GLY A 1 88 ? 12.093 -1.247 17.605 1.00 98.19 88 GLY A O 1
ATOM 695 N N . GLY A 1 89 ? 11.134 -2.071 19.458 1.00 98.44 89 GLY A N 1
ATOM 696 C CA . GLY A 1 89 ? 12.033 -3.212 19.614 1.00 98.44 89 GLY A CA 1
ATOM 697 C C . GLY A 1 89 ? 12.031 -4.126 18.388 1.00 98.44 89 GLY A C 1
ATOM 698 O O . GLY A 1 89 ? 13.096 -4.457 17.878 1.00 98.44 89 GLY A O 1
ATOM 699 N N . LEU A 1 90 ? 10.857 -4.466 17.845 1.00 98.38 90 LEU A N 1
ATOM 700 C CA . LEU A 1 90 ? 10.755 -5.279 16.624 1.00 98.38 90 LEU A CA 1
ATOM 701 C C . LEU A 1 90 ? 11.358 -4.581 15.396 1.00 98.38 90 LEU A C 1
ATOM 703 O O . LEU A 1 90 ? 12.040 -5.227 14.600 1.00 98.38 90 LEU A O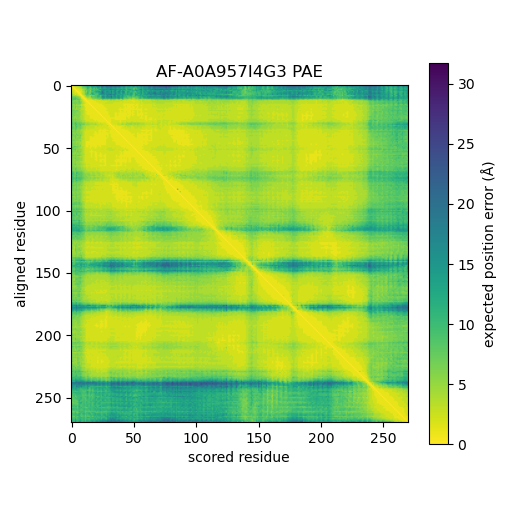 1
ATOM 707 N N . LEU A 1 91 ? 11.138 -3.271 15.249 1.00 98.00 91 LEU A N 1
ATOM 708 C CA . LEU A 1 91 ? 11.725 -2.483 14.161 1.00 98.00 91 LEU A CA 1
ATOM 709 C C . LEU A 1 91 ? 13.248 -2.339 14.306 1.00 98.00 91 LEU A C 1
ATOM 711 O O . LEU A 1 91 ? 13.956 -2.376 13.303 1.00 98.00 91 LEU A O 1
ATOM 715 N N . LEU A 1 92 ? 13.761 -2.225 15.534 1.00 98.25 92 LEU A N 1
ATOM 716 C CA . LEU A 1 92 ? 15.199 -2.230 15.807 1.00 98.25 92 LEU A CA 1
ATOM 717 C C . LEU A 1 92 ? 15.822 -3.590 15.493 1.00 98.25 92 LEU A C 1
ATOM 719 O O . LEU A 1 92 ? 16.885 -3.627 14.885 1.00 98.25 92 LEU A O 1
ATOM 723 N N . VAL A 1 93 ? 15.154 -4.699 15.833 1.00 98.19 93 VAL A N 1
ATOM 724 C CA . VAL A 1 93 ? 15.608 -6.045 15.444 1.00 98.19 93 VAL A CA 1
ATOM 725 C C . VAL A 1 93 ? 15.638 -6.187 13.924 1.00 98.19 93 VAL A C 1
ATOM 727 O O . VAL A 1 93 ? 16.618 -6.694 13.391 1.00 98.19 93 VAL A O 1
ATOM 730 N N . LEU A 1 94 ? 14.616 -5.700 13.211 1.00 97.31 94 LEU A N 1
ATOM 731 C CA . LEU A 1 94 ? 14.626 -5.674 11.747 1.00 97.31 94 LEU A CA 1
ATOM 732 C C . LEU A 1 94 ? 15.809 -4.861 11.207 1.00 97.31 94 LEU A C 1
ATOM 734 O O . LEU A 1 94 ? 16.529 -5.349 10.342 1.00 97.31 94 LEU A O 1
ATOM 738 N N . GLY A 1 95 ? 16.017 -3.643 11.714 1.00 96.38 95 GLY A N 1
ATOM 739 C CA . GLY A 1 95 ? 17.141 -2.796 11.315 1.00 96.38 95 GLY A CA 1
ATOM 740 C C . GLY A 1 95 ? 18.488 -3.468 11.583 1.00 96.38 95 GLY A C 1
ATOM 741 O O . GLY A 1 95 ? 19.333 -3.524 10.696 1.00 96.38 95 GLY A O 1
ATOM 742 N N . GLY A 1 96 ? 18.655 -4.060 12.766 1.00 97.44 96 GLY A N 1
ATOM 743 C CA . GLY A 1 96 ? 19.835 -4.838 13.131 1.00 97.44 96 GLY A CA 1
ATOM 744 C C . GLY A 1 96 ? 20.052 -6.031 12.203 1.00 97.44 96 GLY A C 1
ATOM 745 O O . GLY A 1 96 ? 21.161 -6.223 11.725 1.00 97.44 96 GLY A O 1
ATOM 746 N N . LEU A 1 97 ? 18.999 -6.782 11.872 1.00 96.62 97 LEU A N 1
ATOM 747 C CA . LEU A 1 97 ? 19.067 -7.913 10.945 1.00 96.62 97 LEU A CA 1
ATOM 748 C C . LEU A 1 97 ? 19.483 -7.474 9.532 1.00 96.62 97 LEU A C 1
ATOM 750 O O . LEU A 1 97 ? 20.334 -8.119 8.926 1.00 96.62 97 LEU A O 1
ATOM 754 N N . LEU A 1 98 ? 18.907 -6.379 9.022 1.00 95.12 98 LEU A N 1
ATOM 755 C CA . LEU A 1 98 ? 19.228 -5.831 7.698 1.00 95.12 98 LEU A CA 1
ATOM 756 C C . LEU A 1 98 ? 20.671 -5.320 7.603 1.00 95.12 98 LEU A C 1
ATOM 758 O O . LEU A 1 98 ? 21.256 -5.362 6.526 1.00 95.12 98 LEU A O 1
ATOM 762 N N . LEU A 1 99 ? 21.235 -4.823 8.706 1.00 95.44 99 LEU A N 1
ATOM 763 C CA . LEU A 1 99 ? 22.609 -4.320 8.751 1.00 95.44 99 LEU A CA 1
ATOM 764 C C . LEU A 1 99 ? 23.634 -5.419 9.049 1.00 95.44 99 LEU A C 1
ATOM 766 O O . LEU A 1 99 ? 24.739 -5.381 8.520 1.00 95.44 99 LEU A O 1
ATOM 770 N N . TRP A 1 100 ? 23.285 -6.382 9.901 1.00 97.00 100 TRP A N 1
ATOM 771 C CA . TRP A 1 100 ? 24.208 -7.412 10.371 1.00 97.00 100 TRP A CA 1
ATOM 772 C C . TRP A 1 100 ? 24.319 -8.596 9.411 1.00 97.00 100 TRP A C 1
ATOM 774 O O . TRP A 1 100 ? 25.400 -9.165 9.269 1.00 97.00 100 TRP A O 1
ATOM 784 N N . GLN A 1 101 ? 23.228 -8.978 8.738 1.00 97.44 101 GLN A N 1
ATOM 785 C CA . GLN A 1 101 ? 23.256 -10.093 7.797 1.00 97.44 101 GLN A CA 1
ATOM 786 C C . GLN A 1 101 ? 23.837 -9.610 6.447 1.00 97.44 101 GLN A C 1
ATOM 788 O O . GLN A 1 101 ? 23.225 -8.754 5.801 1.00 97.44 101 GLN A O 1
ATOM 793 N N . PRO A 1 102 ? 24.984 -10.151 5.977 1.00 95.62 102 PRO A N 1
ATOM 794 C CA . PRO A 1 102 ? 25.706 -9.584 4.831 1.00 95.62 102 PRO A CA 1
ATOM 795 C C . PRO A 1 102 ? 24.917 -9.572 3.517 1.00 95.62 102 PRO A C 1
ATOM 797 O O . PRO A 1 102 ? 25.029 -8.641 2.727 1.00 95.62 102 PRO A O 1
ATOM 800 N N . THR A 1 103 ? 24.098 -10.595 3.276 1.00 94.69 103 THR A N 1
ATOM 801 C CA . THR A 1 103 ? 23.277 -10.727 2.063 1.00 94.69 103 THR A CA 1
ATOM 802 C C . THR A 1 103 ? 22.176 -9.668 2.008 1.00 94.69 103 THR A C 1
ATOM 804 O O . THR A 1 103 ? 21.981 -9.029 0.978 1.00 94.69 103 THR A O 1
ATOM 807 N N . LEU A 1 104 ? 21.464 -9.452 3.115 1.00 92.62 104 LEU A N 1
ATOM 808 C CA . LEU A 1 104 ? 20.422 -8.439 3.245 1.00 92.62 104 LEU A CA 1
ATOM 809 C C . LEU A 1 104 ? 21.023 -7.042 3.160 1.00 92.62 104 LEU A C 1
ATOM 811 O O . LEU A 1 104 ? 20.469 -6.192 2.462 1.00 92.62 104 LEU A O 1
ATOM 815 N N . HIS A 1 105 ? 22.168 -6.834 3.809 1.00 94.00 105 HIS A N 1
ATOM 816 C CA . HIS A 1 105 ? 22.896 -5.578 3.740 1.00 94.00 105 HIS A CA 1
ATOM 817 C C . HIS A 1 105 ? 23.313 -5.255 2.301 1.00 94.00 105 HIS A C 1
ATOM 819 O O . HIS A 1 105 ? 23.061 -4.152 1.820 1.00 94.00 105 HIS A O 1
ATOM 825 N N . GLU A 1 106 ? 23.861 -6.232 1.573 1.00 93.56 106 GLU A N 1
ATOM 826 C CA . GLU A 1 106 ? 24.245 -6.044 0.174 1.00 93.56 106 GLU A CA 1
ATOM 827 C C . GLU A 1 106 ? 23.031 -5.778 -0.723 1.00 93.56 106 GLU A C 1
ATOM 829 O O . GLU A 1 106 ? 23.059 -4.865 -1.546 1.00 93.56 106 GLU A O 1
ATOM 834 N N . HIS A 1 107 ? 21.922 -6.502 -0.542 1.00 89.88 107 HIS A N 1
ATOM 835 C CA . HIS A 1 107 ? 20.689 -6.234 -1.286 1.00 89.88 107 HIS A CA 1
ATOM 836 C C . HIS A 1 107 ? 20.116 -4.842 -1.003 1.00 89.88 107 HIS A C 1
ATOM 838 O O . HIS A 1 107 ? 19.619 -4.189 -1.928 1.00 89.88 107 HIS A O 1
ATOM 844 N N . LEU A 1 108 ? 20.186 -4.377 0.247 1.00 90.38 108 LEU A N 1
ATOM 845 C CA . LEU A 1 108 ? 19.790 -3.025 0.624 1.00 90.38 108 LEU A CA 1
ATOM 846 C C . LEU A 1 108 ? 20.698 -1.994 -0.058 1.00 90.38 108 LEU A C 1
ATOM 848 O O . LEU A 1 108 ? 20.187 -1.097 -0.726 1.00 90.38 108 LEU A O 1
ATOM 852 N N . ARG A 1 109 ? 22.020 -2.183 0.010 1.00 93.00 109 ARG A N 1
ATOM 853 C CA . ARG A 1 109 ? 23.017 -1.312 -0.626 1.00 93.00 109 ARG A CA 1
ATOM 854 C C . ARG A 1 109 ? 22.827 -1.228 -2.141 1.00 93.00 109 ARG A C 1
ATOM 856 O O . ARG A 1 109 ? 22.777 -0.136 -2.699 1.00 93.00 109 ARG A O 1
ATOM 863 N N . LEU A 1 110 ? 22.657 -2.364 -2.817 1.00 89.50 110 LEU A N 1
ATOM 864 C CA . LEU A 1 110 ? 22.394 -2.417 -4.260 1.00 89.50 110 LEU A CA 1
ATOM 865 C C . LEU A 1 110 ? 21.064 -1.750 -4.628 1.00 89.50 110 LEU A C 1
ATOM 867 O O . LEU A 1 110 ? 20.963 -1.089 -5.667 1.00 89.50 110 LEU A O 1
ATOM 871 N N . SER A 1 111 ? 20.045 -1.898 -3.777 1.00 86.69 111 SER A N 1
ATOM 872 C CA . SER A 1 111 ? 18.770 -1.203 -3.953 1.00 86.69 111 SER A CA 1
ATOM 873 C C . SER A 1 111 ? 18.962 0.307 -3.836 1.00 86.69 111 SER A C 1
ATOM 875 O O . SER A 1 111 ? 18.526 1.035 -4.720 1.00 86.69 111 SER A O 1
ATOM 877 N N . GLU A 1 112 ? 19.660 0.784 -2.805 1.00 88.00 112 GLU A N 1
ATOM 878 C CA . GLU A 1 112 ? 19.965 2.205 -2.615 1.00 88.00 112 GLU A CA 1
ATOM 879 C C . GLU A 1 112 ? 20.749 2.788 -3.789 1.00 88.00 112 GLU A C 1
ATOM 881 O O . GLU A 1 112 ? 20.331 3.809 -4.331 1.00 88.00 112 GLU A O 1
ATOM 886 N N . LEU A 1 113 ? 21.802 2.106 -4.248 1.00 87.81 113 LEU A N 1
ATOM 887 C CA . LEU A 1 113 ? 22.578 2.502 -5.428 1.00 87.81 113 LEU A CA 1
ATOM 888 C C . LEU A 1 113 ? 21.711 2.585 -6.692 1.00 87.81 113 LEU A C 1
ATOM 890 O O . LEU A 1 113 ? 21.906 3.468 -7.520 1.00 87.81 113 LEU A O 1
ATOM 894 N N . SER A 1 114 ? 20.707 1.715 -6.822 1.00 82.25 114 SER A N 1
ATOM 895 C CA . SER A 1 114 ? 19.742 1.767 -7.929 1.00 82.25 114 SER A CA 1
ATOM 896 C C . SER A 1 114 ? 18.756 2.944 -7.828 1.00 82.25 114 SER A C 1
ATOM 898 O O . SER A 1 114 ? 18.035 3.218 -8.789 1.00 82.25 114 SER A O 1
ATOM 900 N N . PHE A 1 115 ? 18.691 3.625 -6.677 1.00 82.62 115 PHE A N 1
ATOM 901 C CA . PHE A 1 115 ? 17.770 4.727 -6.379 1.00 82.62 115 PHE A CA 1
ATOM 902 C C . PHE A 1 115 ? 18.466 6.081 -6.143 1.00 82.62 115 PHE A C 1
ATOM 904 O O . PHE A 1 115 ? 17.830 6.985 -5.599 1.00 82.62 115 PHE A O 1
ATOM 911 N N . THR A 1 116 ? 19.742 6.240 -6.506 1.00 84.31 116 THR A N 1
ATOM 912 C CA . THR A 1 116 ? 20.458 7.528 -6.401 1.00 84.31 116 THR A CA 1
ATOM 913 C C . THR A 1 116 ? 20.452 8.333 -7.700 1.00 84.31 116 THR A C 1
ATOM 915 O O . THR A 1 116 ? 20.616 9.552 -7.666 1.00 84.31 116 THR A O 1
ATOM 918 N N . THR A 1 117 ? 20.266 7.686 -8.853 1.00 87.88 117 THR A N 1
ATOM 919 C CA . THR A 1 117 ? 20.309 8.357 -10.156 1.00 87.88 117 THR A CA 1
ATOM 920 C C . THR A 1 117 ? 18.960 8.980 -10.503 1.00 87.88 117 THR A C 1
ATOM 922 O O . THR A 1 117 ? 18.033 8.280 -10.900 1.00 87.88 117 THR A O 1
ATOM 925 N N . LEU A 1 118 ? 18.856 10.306 -10.412 1.00 91.69 118 LEU A N 1
ATOM 926 C CA . LEU A 1 118 ? 17.687 11.043 -10.893 1.00 91.69 118 LEU A CA 1
ATOM 927 C C . LEU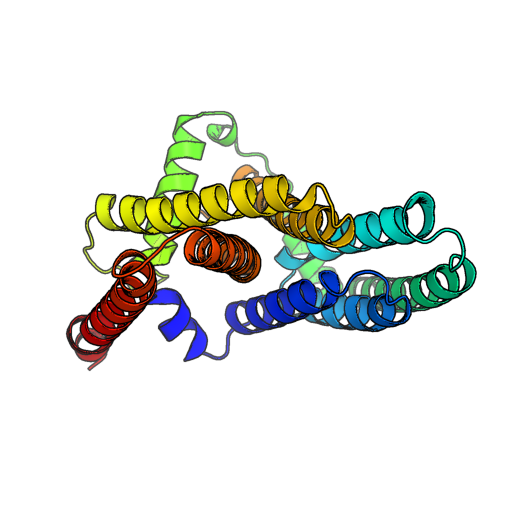 A 1 118 ? 17.644 11.039 -12.425 1.00 91.69 118 LEU A C 1
ATOM 929 O O . LEU A 1 118 ? 18.617 11.412 -13.082 1.00 91.69 118 LEU A O 1
ATOM 933 N N . ARG A 1 119 ? 16.496 10.676 -13.003 1.00 92.31 119 ARG A N 1
ATOM 934 C CA . ARG A 1 119 ? 16.277 10.790 -14.449 1.00 92.31 119 ARG A CA 1
ATOM 935 C C . ARG A 1 119 ? 15.785 12.193 -14.807 1.00 92.31 119 ARG A C 1
ATOM 937 O O . ARG A 1 119 ? 14.723 12.571 -14.308 1.00 92.31 119 ARG A O 1
ATOM 944 N N . PRO A 1 120 ? 16.453 12.947 -15.699 1.00 94.31 120 PRO A N 1
ATOM 945 C CA . PRO A 1 120 ? 15.998 14.283 -16.093 1.00 94.31 120 PRO A CA 1
ATOM 946 C C . PRO A 1 120 ? 14.572 14.289 -16.655 1.00 94.31 120 PRO A C 1
ATOM 948 O O . PRO A 1 120 ? 13.795 15.201 -16.376 1.00 94.31 120 PRO A O 1
ATOM 951 N N . GLU A 1 121 ? 14.182 13.227 -17.374 1.00 95.31 121 GLU A N 1
ATOM 952 C CA . GLU A 1 121 ? 12.832 13.111 -17.937 1.00 95.31 121 GLU A CA 1
ATOM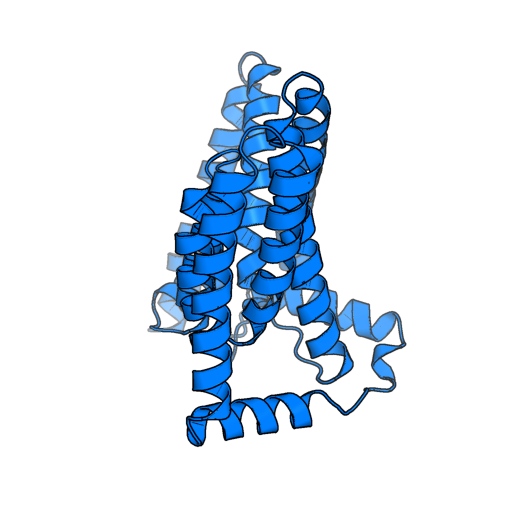 953 C C . GLU A 1 121 ? 11.740 13.096 -16.858 1.00 95.31 121 GLU A C 1
ATOM 955 O O . GLU A 1 121 ? 10.612 13.511 -17.130 1.00 95.31 121 GLU A O 1
ATOM 960 N N . SER A 1 122 ? 12.068 12.671 -15.630 1.00 95.31 122 SER A N 1
ATOM 961 C CA . SER A 1 122 ? 11.118 12.593 -14.512 1.00 95.31 122 SER A CA 1
ATOM 962 C C . SER A 1 122 ? 10.573 13.949 -14.057 1.00 95.31 122 SER A C 1
ATOM 964 O O . SER A 1 122 ? 9.568 13.998 -13.348 1.00 95.31 122 SER A O 1
ATOM 966 N N . LEU A 1 123 ? 11.184 15.049 -14.503 1.00 95.44 123 LEU A N 1
ATOM 967 C CA . LEU A 1 123 ? 10.700 16.408 -14.261 1.00 95.44 123 LEU A CA 1
ATOM 968 C C . LEU A 1 123 ? 9.591 16.831 -15.240 1.00 95.44 123 LEU A C 1
ATOM 970 O O . LEU A 1 123 ? 8.969 17.874 -15.053 1.00 95.44 123 LEU A O 1
ATOM 974 N N . THR A 1 124 ? 9.318 16.039 -16.282 1.00 97.44 124 THR A N 1
ATOM 975 C CA . THR A 1 124 ? 8.323 16.375 -17.310 1.00 97.44 124 THR A CA 1
ATOM 976 C C . THR A 1 124 ? 6.948 15.774 -17.003 1.00 97.44 124 THR A C 1
ATOM 978 O O . THR A 1 124 ? 6.828 14.641 -16.536 1.00 97.44 124 THR A O 1
ATOM 981 N N . LEU A 1 125 ? 5.870 16.500 -17.323 1.00 97.19 125 LEU A N 1
ATOM 982 C CA . LEU A 1 125 ? 4.500 15.975 -17.204 1.00 97.19 125 LEU A CA 1
ATOM 983 C C . LEU A 1 125 ? 4.256 14.780 -18.136 1.00 97.19 125 LEU A C 1
ATOM 985 O O . LEU A 1 125 ? 3.572 13.830 -17.756 1.00 97.19 125 LEU A O 1
ATOM 989 N N . THR A 1 126 ? 4.857 14.796 -19.327 1.00 97.31 126 THR A N 1
ATOM 990 C CA . THR A 1 126 ? 4.781 13.700 -20.303 1.00 97.31 126 THR A CA 1
ATOM 991 C C . THR A 1 126 ? 5.299 12.391 -19.712 1.00 97.31 126 THR A C 1
ATOM 993 O O . THR A 1 126 ? 4.669 11.346 -19.873 1.00 97.31 126 THR A O 1
ATOM 996 N N . TYR A 1 127 ? 6.396 12.444 -18.951 1.00 96.81 127 TYR A N 1
ATOM 997 C CA . TYR A 1 127 ? 6.916 11.280 -18.242 1.00 96.81 127 TYR A CA 1
ATOM 998 C C . TYR A 1 127 ? 5.894 10.696 -17.269 1.00 96.81 127 TYR A C 1
ATOM 1000 O O . TYR A 1 127 ? 5.603 9.503 -17.324 1.00 96.81 127 TYR A O 1
ATOM 1008 N N . TRP A 1 128 ? 5.294 11.529 -16.417 1.00 96.94 128 TRP A N 1
ATOM 1009 C CA . TRP A 1 128 ? 4.301 11.070 -15.444 1.00 96.94 128 TRP A CA 1
ATOM 1010 C C . TRP A 1 128 ? 3.012 10.576 -16.092 1.00 96.94 128 TRP A C 1
ATOM 1012 O O . TRP A 1 128 ? 2.406 9.631 -15.588 1.00 96.94 128 TRP A O 1
ATOM 1022 N N . TRP A 1 129 ? 2.628 11.137 -17.238 1.00 95.69 129 TRP A N 1
ATOM 1023 C CA . TRP A 1 129 ? 1.537 10.605 -18.046 1.00 95.69 129 TRP A CA 1
ATOM 1024 C C . TRP A 1 129 ? 1.845 9.192 -18.561 1.00 95.69 129 TRP A C 1
ATOM 1026 O O . TRP A 1 129 ? 1.010 8.289 -18.450 1.00 95.69 129 TRP A O 1
ATOM 1036 N N . HIS A 1 130 ? 3.063 8.952 -19.053 1.00 95.06 130 HIS A N 1
ATOM 1037 C CA . HIS A 1 130 ? 3.498 7.606 -19.429 1.00 95.06 130 HIS A CA 1
ATOM 1038 C C . HIS A 1 130 ? 3.551 6.669 -18.226 1.00 95.06 130 HIS A C 1
ATOM 1040 O O . HIS A 1 130 ? 3.010 5.566 -18.307 1.00 95.06 130 HIS A O 1
ATOM 1046 N N . VAL A 1 131 ? 4.108 7.119 -17.095 1.00 95.44 131 VAL A N 1
ATOM 1047 C CA . VAL A 1 131 ? 4.126 6.331 -15.860 1.00 95.44 131 VAL A CA 1
ATOM 1048 C C . VAL A 1 131 ? 2.706 5.926 -15.494 1.00 95.44 131 VAL A C 1
ATOM 1050 O O . VAL A 1 131 ? 2.422 4.737 -15.377 1.00 95.44 131 VAL A O 1
ATOM 1053 N N . PHE A 1 132 ? 1.788 6.883 -15.382 1.00 94.50 132 PHE A N 1
ATOM 1054 C CA . PHE A 1 132 ? 0.396 6.635 -15.033 1.00 94.50 132 PHE A CA 1
ATOM 1055 C C . PHE A 1 132 ? -0.263 5.634 -15.988 1.00 94.50 132 PHE A C 1
ATOM 1057 O O . PHE A 1 132 ? -0.722 4.571 -15.565 1.00 94.50 132 PHE A O 1
ATOM 1064 N N . THR A 1 133 ? -0.255 5.925 -17.287 1.00 92.44 133 THR A N 1
ATOM 1065 C CA . THR A 1 133 ? -0.976 5.121 -18.276 1.00 92.44 133 THR A CA 1
ATOM 1066 C C . THR A 1 133 ? -0.412 3.704 -18.432 1.00 92.44 133 THR A C 1
ATOM 1068 O O . THR A 1 133 ? -1.182 2.757 -18.621 1.00 92.44 133 THR A O 1
ATOM 1071 N N . TRP A 1 134 ? 0.906 3.518 -18.307 1.00 92.12 134 TRP A N 1
ATOM 1072 C CA . TRP A 1 134 ? 1.539 2.196 -18.361 1.00 92.12 134 TRP A CA 1
ATOM 1073 C C . TRP A 1 134 ? 1.293 1.407 -17.077 1.00 92.12 134 TRP A C 1
ATOM 1075 O O . TRP A 1 134 ? 0.992 0.214 -17.139 1.00 92.12 134 TRP A O 1
ATOM 1085 N N . THR A 1 135 ? 1.294 2.086 -15.927 1.00 93.25 135 THR A N 1
ATOM 1086 C CA . THR A 1 135 ? 0.925 1.482 -14.642 1.00 93.25 135 THR A CA 1
ATOM 1087 C C . THR A 1 135 ? -0.484 0.913 -14.717 1.00 93.25 135 THR A C 1
ATOM 1089 O O . THR A 1 135 ? -0.677 -0.274 -14.465 1.00 93.25 135 THR A O 1
ATOM 1092 N N . LEU A 1 136 ? -1.460 1.720 -15.140 1.00 91.44 136 LEU A N 1
ATOM 1093 C CA . LEU A 1 136 ? -2.851 1.288 -15.267 1.00 91.44 136 LEU A CA 1
ATOM 1094 C C . LEU A 1 136 ? -2.997 0.124 -16.251 1.00 91.44 136 LEU A C 1
ATOM 1096 O O . LEU A 1 136 ? -3.629 -0.886 -15.933 1.00 91.44 136 LEU A O 1
ATOM 1100 N N . SER A 1 137 ? -2.357 0.232 -17.420 1.00 89.50 137 SER A N 1
ATOM 1101 C CA . SER A 1 137 ? -2.356 -0.842 -18.416 1.00 89.50 137 SER A CA 1
ATOM 1102 C C . SER A 1 137 ? -1.785 -2.141 -17.853 1.00 89.50 137 SER A C 1
ATOM 1104 O O . SER A 1 137 ? -2.309 -3.217 -18.159 1.00 89.50 137 SER A O 1
ATOM 1106 N N . SER A 1 138 ? -0.743 -2.047 -17.024 1.00 89.31 138 SER A N 1
ATOM 1107 C CA . SER A 1 138 ? -0.112 -3.226 -16.442 1.00 89.31 138 SER A CA 1
ATOM 1108 C C . SER A 1 138 ? -0.940 -3.896 -15.342 1.00 89.31 138 SER A C 1
ATOM 1110 O O . SER A 1 138 ? -0.858 -5.105 -15.139 1.00 89.31 138 SER A O 1
ATOM 1112 N N . GLY A 1 139 ? -1.793 -3.113 -14.678 1.00 84.81 139 GLY A N 1
ATOM 1113 C CA . GLY A 1 139 ? -2.776 -3.583 -13.703 1.00 84.81 139 GLY A CA 1
ATOM 1114 C C . GLY A 1 139 ? -3.913 -4.403 -14.310 1.00 84.81 139 GLY A C 1
ATOM 1115 O O . GLY A 1 139 ? -4.583 -5.172 -13.620 1.00 84.81 139 GLY A O 1
ATOM 1116 N N . TRP A 1 140 ? -4.156 -4.205 -15.606 1.00 81.75 140 TRP A N 1
ATOM 1117 C CA . TRP A 1 140 ? -5.297 -4.766 -16.316 1.00 81.75 140 TRP A CA 1
ATOM 1118 C C . TRP A 1 140 ? -4.916 -5.975 -17.173 1.00 81.75 140 TRP A C 1
ATOM 1120 O O . TRP A 1 140 ? -5.349 -7.091 -16.888 1.00 81.75 140 TRP A O 1
ATOM 1130 N N . ALA A 1 141 ? -4.106 -5.755 -18.212 1.00 72.31 141 ALA A N 1
ATOM 1131 C CA . ALA A 1 141 ? -3.949 -6.709 -19.315 1.00 72.31 141 ALA A CA 1
ATOM 1132 C C . ALA A 1 141 ? -2.498 -6.921 -19.781 1.00 72.31 141 ALA A C 1
ATOM 1134 O O . ALA A 1 141 ? -2.252 -7.772 -20.634 1.00 72.31 141 ALA A O 1
ATOM 1135 N N . ARG A 1 142 ? -1.533 -6.163 -19.244 1.00 73.88 142 ARG A N 1
ATOM 1136 C CA . ARG A 1 142 ? -0.115 -6.264 -19.626 1.00 73.88 142 ARG A CA 1
ATOM 1137 C C . ARG A 1 142 ? 0.738 -6.633 -18.416 1.00 73.88 142 ARG A C 1
ATOM 1139 O O . ARG A 1 142 ? 0.964 -5.805 -17.545 1.00 73.88 142 ARG A O 1
ATOM 1146 N N . TYR A 1 143 ? 1.229 -7.861 -18.323 1.00 67.56 143 TYR A N 1
ATOM 1147 C CA . TYR A 1 143 ? 2.049 -8.267 -17.184 1.00 67.56 143 TYR A CA 1
ATOM 1148 C C . TYR A 1 143 ? 3.258 -9.098 -17.591 1.00 67.56 143 TYR A C 1
ATOM 1150 O O . TYR A 1 143 ? 3.124 -10.231 -18.043 1.00 67.56 143 TYR A O 1
ATOM 1158 N N . GLY A 1 144 ? 4.451 -8.545 -17.354 1.00 67.12 144 GLY A N 1
ATOM 1159 C CA . GLY A 1 144 ? 5.713 -9.225 -17.627 1.00 67.12 144 GLY A CA 1
ATOM 1160 C C . GLY A 1 144 ? 5.825 -9.612 -19.099 1.00 67.12 144 GLY A C 1
ATOM 1161 O O . GLY A 1 144 ? 5.853 -8.746 -19.969 1.00 67.12 144 GLY A O 1
ATOM 1162 N N . TRP A 1 145 ? 5.873 -10.916 -19.355 1.00 56.94 145 TRP A N 1
ATOM 1163 C CA . TRP A 1 145 ? 5.925 -11.511 -20.690 1.00 56.94 145 TRP A CA 1
ATOM 1164 C C . TRP A 1 145 ? 4.541 -11.668 -21.348 1.00 56.94 145 TRP A C 1
ATOM 1166 O O . TRP A 1 145 ? 4.458 -11.908 -22.549 1.00 56.94 145 TRP A O 1
ATOM 1176 N N . MET A 1 146 ? 3.447 -11.500 -20.596 1.00 59.66 146 MET A N 1
ATOM 1177 C CA . MET A 1 146 ? 2.083 -11.625 -21.104 1.00 59.66 146 MET A CA 1
ATOM 1178 C C . MET A 1 146 ? 1.515 -10.249 -21.463 1.00 59.66 146 MET A C 1
ATOM 1180 O O . MET A 1 146 ? 1.048 -9.497 -20.606 1.00 59.66 146 MET A O 1
ATOM 1184 N N . ASN A 1 147 ? 1.531 -9.923 -22.752 1.00 75.06 147 ASN A N 1
ATOM 1185 C CA . ASN A 1 147 ? 0.917 -8.713 -23.288 1.00 75.06 147 ASN A CA 1
ATOM 1186 C C . ASN A 1 147 ? -0.353 -9.093 -24.041 1.00 75.06 147 ASN A C 1
ATOM 1188 O O . ASN A 1 147 ? -0.301 -9.406 -25.228 1.00 75.06 147 ASN A O 1
ATOM 1192 N N . LEU A 1 148 ? -1.502 -9.06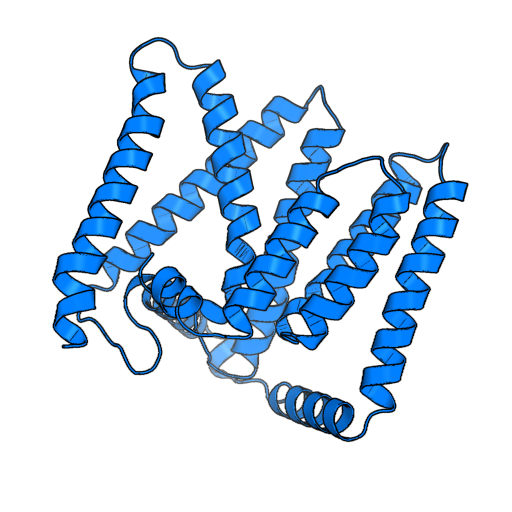9 -23.359 1.00 71.19 148 LEU A N 1
ATOM 1193 C CA . LEU A 1 148 ? -2.764 -9.176 -24.081 1.00 71.19 148 LEU A CA 1
ATOM 1194 C C . LEU A 1 148 ? -2.946 -7.904 -24.923 1.00 71.19 148 LEU A C 1
ATOM 1196 O O . LEU A 1 148 ? -2.727 -6.799 -24.401 1.00 71.19 148 LEU A O 1
ATOM 1200 N N . PRO A 1 149 ? -3.360 -8.023 -26.198 1.00 69.31 149 PRO A N 1
ATOM 1201 C CA . PRO A 1 149 ? -3.685 -6.885 -27.047 1.00 69.31 149 PRO A CA 1
ATOM 1202 C C . PRO A 1 149 ? -5.001 -6.251 -26.573 1.00 69.31 149 PRO A C 1
ATOM 1204 O O . PRO A 1 149 ? -6.051 -6.385 -27.192 1.00 69.31 149 PRO A O 1
ATOM 1207 N N . ALA A 1 150 ? -4.955 -5.582 -25.423 1.00 74.88 150 ALA A N 1
ATOM 1208 C CA . ALA A 1 150 ? -6.064 -4.823 -24.874 1.00 74.88 150 ALA A CA 1
ATOM 1209 C C . ALA A 1 150 ? -5.881 -3.334 -25.206 1.00 74.88 150 ALA A C 1
ATOM 1211 O O . ALA A 1 150 ? -4.798 -2.777 -24.956 1.00 74.88 150 ALA A O 1
ATOM 1212 N N . PRO A 1 151 ? -6.925 -2.665 -25.725 1.00 83.31 151 PRO A N 1
ATOM 1213 C CA . PRO A 1 151 ? -6.932 -1.221 -25.879 1.00 83.31 151 PRO A CA 1
ATOM 1214 C C . PRO A 1 151 ? -6.671 -0.513 -24.545 1.00 83.31 151 PRO A C 1
ATOM 1216 O O . PRO A 1 151 ? -7.272 -0.836 -23.519 1.00 83.31 151 PRO A O 1
ATOM 1219 N N . GLN A 1 152 ? -5.796 0.491 -24.557 1.00 84.06 152 GLN A N 1
ATOM 1220 C CA . GLN A 1 152 ? -5.354 1.190 -23.345 1.00 84.06 152 GLN A CA 1
ATOM 1221 C C . GLN A 1 152 ? -6.503 1.889 -22.600 1.00 84.06 152 GLN A C 1
ATOM 1223 O O . GLN A 1 152 ? -6.489 1.959 -21.369 1.00 84.06 152 GLN A O 1
ATOM 1228 N N . TRP A 1 153 ? -7.529 2.340 -23.329 1.00 85.56 153 TRP A N 1
ATOM 1229 C CA . TRP A 1 153 ? -8.710 2.978 -22.749 1.00 85.56 153 TRP A CA 1
ATOM 1230 C C . TRP A 1 153 ? -9.466 2.056 -21.785 1.00 85.56 153 TRP A C 1
ATOM 1232 O O . TRP A 1 153 ? -10.023 2.548 -20.810 1.00 85.56 153 TRP A O 1
ATOM 1242 N N . GLN A 1 154 ? -9.439 0.732 -21.990 1.00 85.94 154 GLN A N 1
ATOM 1243 C CA . GLN A 1 154 ? -10.108 -0.219 -21.093 1.00 85.94 154 GLN A CA 1
ATOM 1244 C C . GLN A 1 154 ? -9.456 -0.228 -19.713 1.00 85.94 154 GLN A C 1
ATOM 1246 O O . GLN A 1 154 ? -10.148 -0.223 -18.698 1.00 85.94 154 GLN A O 1
ATOM 1251 N N . ALA A 1 155 ? -8.122 -0.195 -19.674 1.00 86.62 155 ALA A N 1
ATOM 1252 C CA . ALA A 1 155 ? -7.386 -0.132 -18.422 1.00 86.62 155 ALA A CA 1
ATOM 1253 C C . ALA A 1 155 ? -7.660 1.188 -17.691 1.00 86.62 155 ALA A C 1
ATOM 1255 O O . ALA A 1 155 ? -7.945 1.184 -16.496 1.00 86.62 155 ALA A O 1
ATOM 1256 N N . VAL A 1 156 ? -7.626 2.313 -18.412 1.00 88.31 156 VAL A N 1
ATOM 1257 C CA . VAL A 1 156 ? -7.932 3.632 -17.838 1.00 88.31 156 VAL A CA 1
ATOM 1258 C C . VAL A 1 156 ? -9.358 3.676 -17.294 1.00 88.31 156 VAL A C 1
ATOM 1260 O O . VAL A 1 156 ? -9.553 4.096 -16.158 1.00 88.31 156 VAL A O 1
ATOM 1263 N N . LEU A 1 157 ? -10.339 3.189 -18.058 1.00 87.25 157 LEU A N 1
ATOM 1264 C CA . LEU A 1 157 ? -11.738 3.136 -17.639 1.00 87.25 157 LEU A CA 1
ATOM 1265 C C . LEU A 1 157 ? -11.913 2.274 -16.384 1.00 87.25 157 LEU A C 1
ATOM 1267 O O . LEU A 1 157 ? -12.529 2.713 -15.416 1.00 87.25 157 LEU A O 1
ATOM 1271 N N . TRP A 1 158 ? -11.324 1.076 -16.371 1.00 85.38 158 TRP A N 1
ATOM 1272 C CA . TRP A 1 158 ? -11.385 0.155 -15.238 1.00 85.38 158 TRP A CA 1
ATOM 1273 C C . TRP A 1 158 ? -10.860 0.787 -13.945 1.00 85.38 158 TRP A C 1
ATOM 1275 O O . TRP A 1 158 ? -11.538 0.802 -12.915 1.00 85.38 158 TRP A O 1
ATOM 1285 N N . TRP A 1 159 ? -9.653 1.349 -14.002 1.00 88.31 159 TRP A N 1
ATOM 1286 C CA . TRP A 1 159 ? -9.030 1.980 -12.844 1.00 88.31 159 TRP A CA 1
ATOM 1287 C C . TRP A 1 159 ? -9.688 3.301 -12.463 1.00 88.31 159 TRP A C 1
ATOM 1289 O O . TRP A 1 159 ? -9.768 3.610 -11.276 1.00 88.31 159 TRP A O 1
ATOM 1299 N N . GLY A 1 160 ? -10.214 4.038 -13.441 1.00 90.50 160 GLY A N 1
ATOM 1300 C CA . GLY A 1 160 ? -11.022 5.231 -13.224 1.00 90.50 160 GLY A CA 1
ATOM 1301 C C . GLY A 1 160 ? -12.281 4.925 -12.416 1.00 90.50 160 GLY A C 1
ATOM 1302 O O . GLY A 1 160 ? -12.571 5.644 -11.465 1.00 90.50 160 GLY A O 1
ATOM 1303 N N . ILE A 1 161 ? -12.976 3.819 -12.712 1.00 88.50 161 ILE A N 1
ATOM 1304 C CA . ILE A 1 161 ? -14.150 3.372 -11.944 1.00 88.50 161 ILE A CA 1
ATOM 1305 C C . ILE A 1 161 ? -13.763 3.040 -10.498 1.00 88.50 161 ILE A C 1
ATOM 1307 O O . ILE A 1 161 ? -14.438 3.486 -9.571 1.00 88.50 161 ILE A O 1
ATOM 1311 N N . ILE A 1 162 ? -12.670 2.297 -10.284 1.00 89.56 162 ILE A N 1
ATOM 1312 C CA . ILE A 1 162 ? -12.197 1.961 -8.930 1.00 89.56 162 ILE A CA 1
ATOM 1313 C C . ILE A 1 162 ? -11.826 3.233 -8.163 1.00 89.56 162 ILE A C 1
ATOM 1315 O O . ILE A 1 162 ? -12.288 3.425 -7.041 1.00 89.56 162 ILE A O 1
ATOM 1319 N N . ALA A 1 163 ? -11.042 4.124 -8.774 1.00 92.31 163 ALA A N 1
ATOM 1320 C CA . ALA A 1 163 ? -10.640 5.383 -8.159 1.00 92.31 163 ALA A CA 1
ATOM 1321 C C . ALA A 1 163 ? -11.856 6.257 -7.819 1.00 92.31 163 ALA A C 1
ATOM 1323 O O . ALA A 1 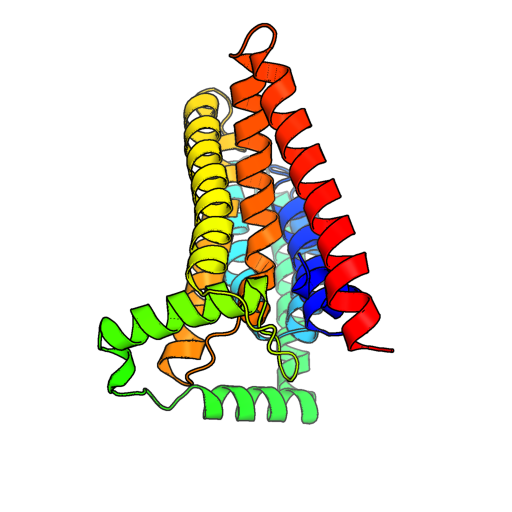163 ? -11.951 6.759 -6.701 1.00 92.31 163 ALA A O 1
ATOM 1324 N N . ALA A 1 164 ? -12.818 6.383 -8.737 1.00 90.94 164 ALA A N 1
ATOM 1325 C CA . ALA A 1 164 ? -14.055 7.121 -8.507 1.00 90.94 164 ALA A CA 1
ATOM 1326 C C . ALA A 1 164 ? -14.880 6.510 -7.365 1.00 90.94 164 ALA A C 1
ATOM 1328 O O . ALA A 1 164 ? -15.340 7.243 -6.490 1.00 90.94 164 ALA A O 1
ATOM 1329 N N . ALA A 1 165 ? -15.018 5.182 -7.313 1.00 90.88 165 ALA A N 1
ATOM 1330 C CA . ALA A 1 165 ? -15.723 4.491 -6.235 1.00 90.88 165 ALA A CA 1
ATOM 1331 C C . ALA A 1 165 ? -15.034 4.693 -4.874 1.00 90.88 165 ALA A C 1
ATOM 1333 O O . ALA A 1 165 ? -15.703 4.975 -3.877 1.00 90.88 165 ALA A O 1
ATOM 1334 N N . SER A 1 166 ? -13.702 4.607 -4.822 1.00 94.38 166 SER A N 1
ATOM 1335 C CA . SER A 1 166 ? -12.923 4.865 -3.608 1.00 94.38 166 SER A CA 1
ATOM 1336 C C . SER A 1 166 ? -13.003 6.330 -3.168 1.00 94.38 166 SER A C 1
ATOM 1338 O O . SER A 1 166 ? -13.169 6.585 -1.979 1.00 94.38 166 SER A O 1
ATOM 1340 N N . LEU A 1 167 ? -12.944 7.293 -4.095 1.00 94.62 167 LEU A N 1
ATOM 1341 C CA . LEU A 1 167 ? -13.087 8.728 -3.806 1.00 94.62 167 LEU A CA 1
ATOM 1342 C C . LEU A 1 167 ? -14.497 9.076 -3.320 1.00 94.62 167 LEU A C 1
ATOM 1344 O O . LEU A 1 167 ? -14.664 9.809 -2.342 1.00 94.62 167 LEU A O 1
ATOM 1348 N N . PHE A 1 168 ? -15.519 8.522 -3.970 1.00 92.12 168 PHE A N 1
ATOM 1349 C CA . PHE A 1 168 ? -16.904 8.657 -3.537 1.00 92.12 168 PHE A CA 1
ATOM 1350 C C . PHE A 1 168 ? -17.088 8.079 -2.133 1.00 92.12 168 PHE A C 1
ATOM 1352 O O . PHE A 1 168 ? -17.666 8.726 -1.255 1.00 92.12 168 PHE A O 1
ATOM 1359 N N . GLY A 1 169 ? -16.531 6.892 -1.890 1.00 92.00 169 GLY A N 1
ATOM 1360 C CA . GLY A 1 169 ? -16.618 6.252 -0.593 1.00 92.00 169 GLY A CA 1
ATOM 1361 C C . GLY A 1 169 ? -15.848 6.960 0.507 1.00 92.00 169 GLY A C 1
ATOM 1362 O O . GLY A 1 169 ? -16.373 7.108 1.609 1.00 92.00 169 GLY A O 1
ATOM 1363 N N . TRP A 1 170 ? -14.679 7.510 0.188 1.00 94.25 170 TRP A N 1
ATOM 1364 C CA . TRP A 1 170 ? -13.940 8.422 1.051 1.00 94.25 170 TRP A CA 1
ATOM 1365 C C . TRP A 1 170 ? -14.797 9.621 1.474 1.00 94.25 170 TRP A C 1
ATOM 1367 O O . TRP A 1 170 ? -14.968 9.862 2.672 1.00 94.25 170 TRP A O 1
ATOM 1377 N N . ARG A 1 171 ? -15.397 10.332 0.509 1.00 93.88 171 ARG A N 1
ATOM 1378 C CA . ARG A 1 171 ? -16.240 11.509 0.769 1.00 93.88 171 ARG A CA 1
ATOM 1379 C C . ARG A 1 171 ? -17.439 11.169 1.654 1.00 93.88 171 ARG A C 1
ATOM 1381 O O . ARG A 1 171 ? -17.711 11.883 2.622 1.00 93.88 171 ARG A O 1
ATOM 1388 N N . LEU A 1 172 ? -18.149 10.081 1.348 1.00 91.06 172 LEU A N 1
ATOM 1389 C CA . LEU A 1 172 ? -19.297 9.638 2.143 1.00 91.06 172 LEU A CA 1
ATOM 1390 C C . LEU A 1 172 ? -18.890 9.207 3.551 1.00 91.06 172 LEU A C 1
ATOM 1392 O O . LEU A 1 172 ? -19.536 9.607 4.522 1.00 91.06 172 LEU A O 1
ATOM 1396 N N . ALA A 1 173 ? -17.815 8.426 3.671 1.00 90.19 173 ALA A N 1
ATOM 1397 C CA . ALA A 1 173 ? -17.286 7.994 4.955 1.00 90.19 173 ALA A CA 1
ATOM 1398 C C . ALA A 1 173 ? -16.916 9.206 5.810 1.00 90.19 173 ALA A C 1
ATOM 1400 O O . ALA A 1 173 ? -17.354 9.292 6.957 1.00 90.19 173 ALA A O 1
ATOM 1401 N N . TRP A 1 174 ? -16.186 10.170 5.245 1.00 91.19 174 TRP A N 1
ATOM 1402 C CA . TRP A 1 174 ? -15.763 11.384 5.937 1.00 91.19 174 TRP A CA 1
ATOM 1403 C C . TRP A 1 174 ? -16.949 12.224 6.422 1.00 91.19 174 TRP A C 1
ATOM 1405 O O . TRP A 1 174 ? -17.003 12.586 7.600 1.00 91.19 174 TRP A O 1
ATOM 1415 N N . GLY A 1 175 ? -17.939 12.462 5.554 1.00 88.88 175 GLY A N 1
ATOM 1416 C CA . GLY A 1 175 ? -19.152 13.206 5.903 1.00 88.88 175 GLY A CA 1
ATOM 1417 C C . GLY A 1 175 ? -19.978 12.517 6.993 1.00 88.88 175 GLY A C 1
ATOM 1418 O O . GLY A 1 175 ? -20.402 13.152 7.955 1.00 88.88 175 GLY A O 1
ATOM 1419 N N . ALA A 1 176 ? -20.129 11.192 6.910 1.00 84.75 176 ALA A N 1
ATOM 1420 C CA . ALA A 1 176 ? -20.819 10.404 7.931 1.00 84.75 176 ALA A CA 1
ATOM 1421 C C . ALA A 1 176 ? -20.034 10.297 9.255 1.00 84.75 176 ALA A C 1
ATOM 1423 O O . ALA A 1 176 ? -20.582 9.856 10.263 1.00 84.75 176 ALA A O 1
ATOM 1424 N N . SER A 1 177 ? -18.756 10.682 9.272 1.00 81.25 177 SER A N 1
ATOM 1425 C CA . SER A 1 177 ? -17.896 10.585 10.455 1.00 81.25 177 SER A CA 1
ATOM 1426 C C . SER A 1 177 ? -17.994 11.785 11.398 1.00 81.25 177 SER A C 1
ATOM 1428 O O . SER A 1 177 ? -17.279 11.810 12.397 1.00 81.25 177 SER A O 1
ATOM 1430 N N . ALA A 1 178 ? -18.853 12.773 11.120 1.00 76.50 178 ALA A N 1
ATOM 1431 C CA . ALA A 1 178 ? -19.019 13.944 11.988 1.00 76.50 178 ALA A CA 1
ATOM 1432 C C . ALA A 1 178 ? -19.330 13.588 13.452 1.00 76.50 178 ALA A C 1
ATOM 1434 O O . ALA A 1 178 ? -18.929 14.319 14.349 1.00 76.50 178 ALA A O 1
ATOM 1435 N N . HIS A 1 179 ? -19.944 12.426 13.683 1.00 71.88 179 HIS A N 1
ATOM 1436 C CA . HIS A 1 179 ? -20.375 11.968 15.003 1.00 71.88 179 HIS A CA 1
ATOM 1437 C C . HIS A 1 179 ? -19.539 10.791 15.542 1.00 71.88 179 HIS A C 1
ATOM 1439 O O . HIS A 1 179 ? -19.766 10.336 16.656 1.00 71.88 179 HIS A O 1
ATOM 1445 N N . VAL A 1 180 ? -18.574 10.273 14.765 1.00 83.06 180 VAL A N 1
ATOM 1446 C CA . VAL A 1 180 ? -17.762 9.100 15.141 1.00 83.06 180 VAL A CA 1
ATOM 1447 C C . VAL A 1 180 ? -16.285 9.374 14.824 1.00 83.06 180 VAL A C 1
ATOM 1449 O O . VAL A 1 180 ? -15.824 9.051 13.724 1.00 83.06 180 VAL A O 1
ATOM 1452 N N . PRO A 1 181 ? -15.513 9.945 15.773 1.00 81.62 181 PRO A N 1
ATOM 1453 C CA . PRO A 1 181 ? -14.106 10.313 15.569 1.00 81.62 181 PRO A CA 1
ATOM 1454 C C . PRO A 1 181 ? -13.234 9.163 15.050 1.00 81.62 181 PRO A C 1
ATOM 1456 O O . PRO A 1 181 ? -12.391 9.362 14.176 1.00 81.62 181 PRO A O 1
ATOM 1459 N N . ALA A 1 182 ? -13.501 7.935 15.509 1.00 86.06 182 ALA A N 1
ATOM 1460 C CA . ALA A 1 182 ? -12.797 6.734 15.064 1.00 86.06 182 ALA A CA 1
ATOM 1461 C C . ALA A 1 182 ? -12.916 6.489 13.548 1.00 86.06 182 ALA A C 1
ATOM 1463 O O . ALA A 1 182 ? -11.977 5.991 12.932 1.00 86.06 182 ALA A O 1
ATOM 1464 N N . ARG A 1 183 ? -14.032 6.876 12.916 1.00 88.12 183 ARG A N 1
ATOM 1465 C CA . ARG A 1 183 ? -14.232 6.689 11.473 1.00 88.12 183 ARG A CA 1
ATOM 1466 C C . ARG A 1 183 ? -13.443 7.706 10.646 1.00 88.12 183 ARG A C 1
ATOM 1468 O O . ARG A 1 183 ? -12.827 7.315 9.656 1.00 88.12 183 ARG A O 1
ATOM 1475 N N . ARG A 1 184 ? -13.378 8.978 11.074 1.00 89.62 184 ARG A N 1
ATOM 1476 C CA . ARG A 1 184 ? -12.478 9.975 10.446 1.00 89.62 184 ARG A CA 1
ATOM 1477 C C . ARG A 1 184 ? -11.044 9.478 10.478 1.00 89.62 184 ARG A C 1
ATOM 1479 O O . ARG A 1 184 ? -10.325 9.589 9.493 1.00 89.62 184 ARG A O 1
ATOM 1486 N N . TRP A 1 185 ? -10.666 8.886 11.604 1.00 90.44 185 TRP A N 1
ATOM 1487 C CA . TRP A 1 185 ? -9.340 8.342 11.798 1.00 90.44 185 TRP A CA 1
ATOM 1488 C C . TRP A 1 185 ? -9.030 7.155 10.879 1.00 90.44 185 TRP A C 1
ATOM 1490 O O . TRP A 1 185 ? -8.005 7.153 10.205 1.00 90.44 185 TRP A O 1
ATOM 1500 N N . GLN A 1 186 ? -9.948 6.193 10.766 1.00 92.44 186 GLN A N 1
ATOM 1501 C CA . GLN A 1 186 ? -9.829 5.077 9.820 1.00 92.44 186 GLN A CA 1
ATOM 1502 C C . GLN A 1 186 ? -9.625 5.562 8.381 1.00 92.44 186 GLN A C 1
ATOM 1504 O O . GLN A 1 186 ? -8.747 5.080 7.666 1.00 92.44 186 GLN A O 1
ATOM 1509 N N . VAL A 1 187 ? -10.410 6.558 7.975 1.00 93.44 187 VAL A N 1
ATOM 1510 C CA . VAL A 1 187 ? -10.288 7.178 6.658 1.00 93.44 187 VAL A CA 1
ATOM 1511 C C . VAL A 1 187 ? -8.935 7.877 6.490 1.00 93.44 187 VAL A C 1
ATOM 1513 O O . VAL A 1 187 ? -8.274 7.683 5.472 1.00 93.44 187 VAL A O 1
ATOM 1516 N N . ALA A 1 188 ? -8.498 8.652 7.485 1.00 93.69 188 ALA A N 1
ATOM 1517 C CA . ALA A 1 188 ? -7.206 9.331 7.456 1.00 93.69 188 ALA A CA 1
ATOM 1518 C C . ALA A 1 188 ? -6.040 8.336 7.338 1.00 93.69 188 ALA A C 1
ATOM 1520 O O . ALA A 1 188 ? -5.128 8.564 6.549 1.00 93.69 188 ALA A O 1
ATOM 1521 N N . MET A 1 189 ? -6.096 7.202 8.045 1.00 95.19 189 MET A N 1
ATOM 1522 C CA . MET A 1 189 ? -5.091 6.137 7.944 1.00 95.19 189 MET A CA 1
ATOM 1523 C C . MET A 1 189 ? -5.086 5.452 6.579 1.00 95.19 189 MET A C 1
ATOM 1525 O O . MET A 1 189 ? -4.012 5.201 6.037 1.00 95.19 189 MET A O 1
ATOM 1529 N N . ALA A 1 190 ? -6.253 5.205 5.978 1.00 96.00 190 ALA A N 1
ATOM 1530 C CA . ALA A 1 190 ? -6.326 4.685 4.612 1.00 96.00 190 ALA A CA 1
ATOM 1531 C C . ALA A 1 190 ? -5.735 5.673 3.587 1.00 96.00 190 ALA A C 1
ATOM 1533 O O . ALA A 1 190 ? -5.018 5.262 2.678 1.00 96.00 190 ALA A O 1
ATOM 1534 N N . MET A 1 191 ? -5.974 6.978 3.753 1.00 95.94 191 MET A N 1
ATOM 1535 C CA . MET A 1 191 ? -5.377 8.006 2.892 1.00 95.94 191 MET A CA 1
ATOM 1536 C C . MET A 1 191 ? -3.866 8.119 3.098 1.00 95.94 191 MET A C 1
ATOM 1538 O O . MET A 1 191 ? -3.120 8.169 2.125 1.00 95.94 191 MET A O 1
ATOM 1542 N N . LEU A 1 192 ? -3.400 8.099 4.348 1.00 96.62 192 LEU A N 1
ATOM 1543 C CA . LEU A 1 192 ? -1.975 8.119 4.671 1.00 96.62 192 LEU A CA 1
ATOM 1544 C C . LEU A 1 192 ? -1.250 6.891 4.101 1.00 96.62 192 LEU A C 1
ATOM 1546 O O . LEU A 1 192 ? -0.140 7.018 3.592 1.00 96.62 192 LEU A O 1
ATOM 1550 N N . TRP A 1 193 ? -1.897 5.724 4.122 1.00 97.81 193 TRP A N 1
ATOM 1551 C CA . TRP A 1 193 ? -1.405 4.513 3.468 1.00 97.81 193 TRP A CA 1
ATOM 1552 C C . TRP A 1 193 ? -1.212 4.714 1.961 1.00 97.81 193 TRP A C 1
ATOM 1554 O O . TRP A 1 193 ? -0.139 4.427 1.430 1.00 97.81 193 TRP A O 1
ATOM 1564 N N . LEU A 1 194 ? -2.230 5.246 1.273 1.00 97.50 194 LEU A N 1
ATOM 1565 C CA . LEU A 1 194 ? -2.157 5.536 -0.161 1.00 97.50 194 LEU A CA 1
ATOM 1566 C C . LEU A 1 194 ? -1.069 6.569 -0.483 1.00 97.50 194 LEU A C 1
ATOM 1568 O O . LEU A 1 194 ? -0.340 6.390 -1.455 1.00 97.50 194 LEU A O 1
ATOM 1572 N N . LEU A 1 195 ? -0.921 7.608 0.344 1.00 97.50 195 LEU A N 1
ATOM 1573 C CA . LEU A 1 195 ? 0.116 8.630 0.186 1.00 97.50 195 LEU A CA 1
ATOM 1574 C C . LEU A 1 195 ? 1.524 8.066 0.398 1.00 97.50 195 LEU A C 1
ATOM 1576 O O . LEU A 1 195 ? 2.410 8.333 -0.410 1.00 97.50 195 LEU A O 1
ATOM 1580 N N . GLY A 1 196 ? 1.735 7.258 1.440 1.00 97.50 196 GLY A N 1
ATOM 1581 C CA . GLY A 1 196 ? 3.026 6.616 1.700 1.00 97.50 196 GLY A CA 1
ATOM 1582 C C . GLY A 1 196 ? 3.443 5.685 0.561 1.00 97.50 196 GLY A C 1
ATOM 1583 O O . GLY A 1 196 ? 4.582 5.734 0.094 1.00 97.50 196 GLY A O 1
ATOM 1584 N N . LEU A 1 197 ? 2.496 4.895 0.050 1.00 97.06 197 LEU A N 1
ATOM 1585 C CA . LEU A 1 197 ? 2.717 4.050 -1.117 1.00 97.06 197 LEU A CA 1
ATOM 1586 C C . LEU A 1 197 ? 3.006 4.878 -2.377 1.00 97.06 197 LEU A C 1
ATOM 1588 O O . LEU A 1 197 ? 3.931 4.549 -3.118 1.00 97.06 197 LEU A O 1
ATOM 1592 N N . ALA A 1 198 ? 2.252 5.956 -2.612 1.00 97.00 198 ALA A N 1
ATOM 1593 C CA . ALA A 1 198 ? 2.472 6.856 -3.740 1.00 97.00 198 ALA A CA 1
ATOM 1594 C C . ALA A 1 198 ? 3.855 7.519 -3.677 1.00 97.00 198 ALA A C 1
ATOM 1596 O O . ALA A 1 198 ? 4.518 7.616 -4.704 1.00 97.00 198 ALA A O 1
ATOM 1597 N N . ALA A 1 199 ? 4.331 7.900 -2.488 1.00 96.94 199 ALA A N 1
ATOM 1598 C CA . ALA A 1 199 ? 5.661 8.471 -2.298 1.00 96.94 199 ALA A CA 1
ATOM 1599 C C . ALA A 1 199 ? 6.776 7.469 -2.641 1.00 96.94 199 ALA A C 1
ATOM 1601 O O . ALA A 1 199 ? 7.704 7.807 -3.376 1.00 96.94 199 ALA A O 1
ATOM 1602 N N . VAL A 1 200 ? 6.669 6.217 -2.177 1.00 95.69 200 VAL A N 1
ATOM 1603 C CA . VAL A 1 200 ? 7.624 5.159 -2.554 1.00 95.69 200 VAL A CA 1
ATOM 1604 C C . VAL A 1 200 ? 7.556 4.872 -4.051 1.00 95.69 200 VAL A C 1
ATOM 1606 O O . VAL A 1 200 ? 8.591 4.754 -4.704 1.00 95.69 200 VAL A O 1
ATOM 1609 N N . TYR A 1 201 ? 6.353 4.809 -4.618 1.00 95.94 201 TYR A N 1
ATOM 1610 C CA . TYR A 1 201 ? 6.163 4.575 -6.043 1.00 95.94 201 TYR A CA 1
ATOM 1611 C C . TYR A 1 201 ? 6.749 5.691 -6.913 1.00 95.94 201 TYR A C 1
ATOM 1613 O O . TYR A 1 201 ? 7.409 5.418 -7.921 1.00 95.94 201 TYR A O 1
ATOM 1621 N N . ALA A 1 202 ? 6.542 6.943 -6.503 1.00 96.12 202 ALA A N 1
ATOM 1622 C CA . ALA A 1 202 ? 7.118 8.109 -7.145 1.00 96.12 202 ALA A CA 1
ATOM 1623 C C . ALA A 1 202 ? 8.643 8.076 -7.041 1.00 96.12 202 ALA A C 1
ATOM 1625 O O . ALA A 1 202 ? 9.310 8.223 -8.058 1.00 96.12 202 ALA A O 1
ATOM 1626 N N . ARG A 1 203 ? 9.203 7.774 -5.860 1.00 95.12 203 ARG A N 1
ATOM 1627 C CA . ARG A 1 203 ? 10.654 7.616 -5.680 1.00 95.12 203 ARG A CA 1
ATOM 1628 C C . ARG A 1 203 ? 11.229 6.556 -6.617 1.00 95.12 203 ARG A C 1
ATOM 1630 O O . ARG A 1 203 ? 12.249 6.812 -7.247 1.00 95.12 203 ARG A O 1
ATOM 1637 N N . ILE A 1 204 ? 10.584 5.395 -6.745 1.00 94.19 204 ILE A N 1
ATOM 1638 C CA . ILE A 1 204 ? 11.028 4.355 -7.684 1.00 94.19 204 ILE A CA 1
ATOM 1639 C C . ILE A 1 204 ? 11.046 4.918 -9.103 1.00 94.19 204 ILE A C 1
ATOM 1641 O O . ILE A 1 204 ? 12.075 4.835 -9.760 1.00 94.19 204 ILE A O 1
ATOM 1645 N N . ASN A 1 205 ? 9.954 5.545 -9.547 1.00 96.00 205 ASN A N 1
ATOM 1646 C CA . ASN A 1 205 ? 9.842 6.037 -10.918 1.00 96.00 205 ASN A CA 1
ATOM 1647 C C . ASN A 1 205 ? 10.684 7.282 -11.206 1.00 96.00 205 ASN A C 1
ATOM 1649 O O . ASN A 1 205 ? 11.066 7.468 -12.349 1.00 96.00 205 ASN A O 1
ATOM 1653 N N . VAL A 1 206 ? 11.041 8.106 -10.227 1.00 96.06 206 VAL A N 1
ATOM 1654 C CA . VAL A 1 206 ? 11.992 9.213 -10.436 1.00 96.06 206 VAL A CA 1
ATOM 1655 C C . VAL A 1 206 ? 13.394 8.682 -10.758 1.00 96.06 206 VAL A C 1
ATOM 1657 O O . VAL A 1 206 ? 14.098 9.253 -11.589 1.00 96.06 206 VAL A O 1
ATOM 1660 N N . ASN A 1 207 ? 13.779 7.563 -10.140 1.00 94.31 207 ASN A N 1
ATOM 1661 C CA . ASN A 1 207 ? 15.115 6.990 -10.306 1.00 94.31 207 ASN A CA 1
ATOM 1662 C C . ASN A 1 207 ? 15.188 5.951 -11.433 1.00 94.31 207 ASN A C 1
ATOM 1664 O O . ASN A 1 207 ? 16.162 5.859 -12.175 1.00 94.31 207 ASN A O 1
ATOM 1668 N N . ARG A 1 208 ? 14.127 5.159 -11.599 1.00 92.56 208 ARG A N 1
ATOM 1669 C CA . ARG A 1 208 ? 14.053 4.083 -12.581 1.00 92.56 208 ARG A CA 1
ATOM 1670 C C . ARG A 1 208 ? 12.646 3.986 -13.138 1.00 92.56 208 ARG A C 1
ATOM 1672 O O . ARG A 1 208 ? 11.704 3.680 -12.417 1.00 92.56 208 ARG A O 1
ATOM 1679 N N . PHE A 1 209 ? 12.513 4.162 -14.446 1.00 93.12 209 PHE A N 1
ATOM 1680 C CA . PHE A 1 209 ? 11.231 4.023 -15.129 1.00 93.12 209 PHE A CA 1
ATOM 1681 C C . PHE A 1 209 ? 10.725 2.575 -15.031 1.00 93.12 209 PHE A C 1
ATOM 1683 O O . PHE A 1 209 ? 11.139 1.693 -15.785 1.00 93.12 209 PHE A O 1
ATOM 1690 N N . GLN A 1 210 ? 9.858 2.325 -14.050 1.00 93.19 210 GLN A N 1
ATOM 1691 C CA . GLN A 1 210 ? 9.250 1.028 -13.763 1.00 93.19 210 GLN A CA 1
ATOM 1692 C C . GLN A 1 210 ? 7.747 1.206 -13.538 1.00 93.19 210 GLN A C 1
ATOM 1694 O O . GLN A 1 210 ? 7.254 0.972 -12.429 1.00 93.19 210 GLN A O 1
ATOM 1699 N N . PRO A 1 211 ? 6.992 1.605 -14.576 1.00 93.12 211 PRO A N 1
ATOM 1700 C CA . PRO A 1 211 ? 5.572 1.879 -14.442 1.00 93.12 211 PRO A CA 1
ATOM 1701 C C . PRO A 1 211 ? 4.757 0.579 -14.392 1.00 93.12 211 PRO A C 1
ATOM 1703 O O . PRO A 1 211 ? 4.105 0.180 -15.356 1.00 93.12 211 PRO A O 1
ATOM 1706 N N . GLN A 1 212 ? 4.859 -0.132 -13.271 1.00 92.25 212 GLN A N 1
ATOM 1707 C CA . GLN A 1 212 ? 4.298 -1.463 -13.073 1.00 92.25 212 GLN A CA 1
ATOM 1708 C C . GLN A 1 212 ? 3.341 -1.473 -11.884 1.00 92.25 212 GLN A C 1
ATOM 1710 O O . GLN A 1 212 ? 3.722 -1.191 -10.747 1.00 92.25 212 GLN A O 1
ATOM 1715 N N . PHE A 1 213 ? 2.109 -1.918 -12.124 1.00 92.00 213 PHE A N 1
ATOM 1716 C CA . PHE A 1 213 ? 1.043 -1.955 -11.127 1.00 92.00 213 PHE A CA 1
ATOM 1717 C C . PHE A 1 213 ? 1.389 -2.819 -9.909 1.00 92.00 213 PHE A C 1
ATOM 1719 O O . PHE A 1 213 ? 0.974 -2.517 -8.795 1.00 92.00 213 PHE A O 1
ATOM 1726 N N . ARG A 1 214 ? 2.227 -3.853 -10.080 1.00 90.31 214 ARG A N 1
ATOM 1727 C CA . ARG A 1 214 ? 2.685 -4.707 -8.967 1.00 90.31 214 ARG A CA 1
ATOM 1728 C C . ARG A 1 214 ? 3.385 -3.928 -7.847 1.00 90.31 214 ARG A C 1
ATOM 1730 O O . ARG A 1 214 ? 3.441 -4.396 -6.714 1.00 90.31 214 ARG A O 1
ATOM 1737 N N . LEU A 1 215 ? 3.941 -2.752 -8.144 1.00 92.50 215 LEU A N 1
ATOM 1738 C CA . LEU A 1 215 ? 4.591 -1.897 -7.148 1.00 92.50 215 LEU A CA 1
ATOM 1739 C C . LEU A 1 215 ? 3.577 -1.135 -6.286 1.00 92.50 215 LEU A C 1
ATOM 1741 O O . LEU A 1 215 ? 3.892 -0.792 -5.154 1.00 92.50 215 LEU A O 1
ATOM 1745 N N . ILE A 1 216 ? 2.356 -0.937 -6.788 1.00 94.56 216 ILE A N 1
ATOM 1746 C CA . ILE A 1 216 ? 1.244 -0.297 -6.074 1.00 94.56 216 ILE A CA 1
ATOM 1747 C C . ILE A 1 216 ? 0.136 -1.291 -5.709 1.00 94.56 216 ILE A C 1
ATOM 1749 O O . ILE A 1 216 ? -0.958 -0.881 -5.333 1.00 94.56 216 ILE A O 1
ATOM 1753 N N . LEU A 1 217 ? 0.402 -2.600 -5.765 1.00 91.38 217 LEU A N 1
ATOM 1754 C CA . LEU A 1 217 ? -0.578 -3.647 -5.444 1.00 91.38 217 LEU A CA 1
ATOM 1755 C C . LEU A 1 217 ? -1.077 -3.545 -3.989 1.00 91.38 217 LEU A C 1
ATOM 1757 O O . LEU A 1 217 ? -2.243 -3.798 -3.699 1.00 91.38 217 LEU A O 1
ATOM 1761 N N . ALA A 1 218 ? -0.236 -3.041 -3.082 1.00 93.69 218 ALA A N 1
ATOM 1762 C CA . ALA A 1 218 ? -0.613 -2.744 -1.702 1.00 93.69 218 ALA A CA 1
ATOM 1763 C C . ALA A 1 218 ? -1.620 -1.578 -1.557 1.00 93.69 218 ALA A C 1
ATOM 1765 O O . ALA A 1 218 ? -2.102 -1.337 -0.453 1.00 93.69 218 ALA A O 1
ATOM 1766 N N . SER A 1 219 ? -1.970 -0.853 -2.629 1.00 95.00 219 SER A N 1
ATOM 1767 C CA . SER A 1 219 ? -3.015 0.191 -2.597 1.00 95.00 219 SER A CA 1
ATOM 1768 C C . SER A 1 219 ? -4.420 -0.393 -2.462 1.00 95.00 219 SER A C 1
ATOM 1770 O O . SER A 1 219 ? -5.332 0.263 -1.963 1.00 95.00 219 SER A O 1
ATOM 1772 N N . LEU A 1 220 ? -4.609 -1.636 -2.894 1.00 92.44 220 LEU A N 1
ATOM 1773 C CA . LEU A 1 220 ? -5.932 -2.208 -3.107 1.00 92.44 220 LEU A CA 1
ATOM 1774 C C . LEU A 1 220 ? -6.728 -2.453 -1.854 1.00 92.44 220 LEU A C 1
ATOM 1776 O O . LEU A 1 220 ? -7.912 -2.133 -1.878 1.00 92.44 220 LEU A O 1
ATOM 1780 N N . PRO A 1 221 ? -6.142 -2.956 -0.755 1.00 93.12 221 PRO A N 1
ATOM 1781 C CA . PRO A 1 221 ? -6.894 -3.072 0.481 1.00 93.12 221 PRO A CA 1
ATOM 1782 C C . PRO A 1 221 ? -7.489 -1.720 0.897 1.00 93.12 221 PRO A C 1
ATOM 1784 O O . PRO A 1 221 ? -8.649 -1.668 1.297 1.00 93.12 221 PRO A O 1
ATOM 1787 N N . ALA A 1 222 ? -6.749 -0.618 0.718 1.00 95.81 222 ALA A N 1
ATOM 1788 C CA . ALA A 1 222 ? -7.232 0.726 1.027 1.00 95.81 222 ALA A CA 1
ATOM 1789 C C . ALA A 1 222 ? -8.303 1.206 0.037 1.00 95.81 222 ALA A C 1
ATOM 1791 O O . ALA A 1 222 ? -9.359 1.669 0.468 1.00 95.81 222 ALA A O 1
ATOM 1792 N N . LEU A 1 223 ? -8.081 1.049 -1.273 1.00 95.38 223 LEU A N 1
ATOM 1793 C CA . LEU A 1 223 ? -9.064 1.424 -2.297 1.00 95.38 223 LEU A CA 1
ATOM 1794 C C . LEU A 1 223 ? -10.381 0.651 -2.129 1.00 95.38 223 LEU A C 1
ATOM 1796 O O . LEU A 1 223 ? -11.455 1.258 -2.123 1.00 95.38 223 LEU A O 1
ATOM 1800 N N . CYS A 1 224 ? -10.300 -0.665 -1.924 1.00 91.94 224 CYS A N 1
ATOM 1801 C CA . CYS A 1 224 ? -11.449 -1.533 -1.689 1.00 91.94 224 CYS A CA 1
ATOM 1802 C C . CYS A 1 224 ? -12.158 -1.193 -0.377 1.00 91.94 224 CYS A C 1
ATOM 1804 O O . CYS A 1 224 ? -13.384 -1.124 -0.365 1.00 91.94 224 CYS A O 1
ATOM 1806 N N . ALA A 1 225 ? -11.425 -0.937 0.713 1.00 92.12 225 ALA A N 1
ATOM 1807 C CA . ALA A 1 225 ? -12.028 -0.538 1.984 1.00 92.12 225 ALA A CA 1
ATOM 1808 C C . ALA A 1 225 ? -12.790 0.788 1.854 1.00 92.12 225 ALA A C 1
ATOM 1810 O O . ALA A 1 225 ? -13.935 0.882 2.295 1.00 92.12 225 ALA A O 1
ATOM 1811 N N . LEU A 1 226 ? -12.198 1.795 1.201 1.00 94.19 226 LEU A N 1
ATOM 1812 C CA . LEU A 1 226 ? -12.856 3.081 0.964 1.00 94.19 226 LEU A CA 1
ATOM 1813 C C . LEU A 1 226 ? -14.106 2.921 0.092 1.00 94.19 226 LEU A C 1
ATOM 1815 O O . LEU A 1 226 ? -15.164 3.441 0.449 1.00 94.19 226 LEU A O 1
ATOM 1819 N N . ALA A 1 227 ? -14.013 2.159 -1.001 1.00 91.44 227 ALA A N 1
ATOM 1820 C CA . ALA A 1 227 ? -15.148 1.886 -1.877 1.00 91.44 227 ALA A CA 1
ATOM 1821 C C . ALA A 1 227 ? -16.272 1.136 -1.138 1.00 91.44 227 ALA A C 1
ATOM 1823 O O . ALA A 1 227 ? -17.429 1.552 -1.195 1.00 91.44 227 ALA A O 1
ATOM 1824 N N . ALA A 1 228 ? -15.940 0.087 -0.378 1.00 88.19 228 ALA A N 1
ATOM 1825 C CA . ALA A 1 228 ? -16.901 -0.707 0.387 1.00 88.19 228 ALA A CA 1
ATOM 1826 C C . ALA A 1 228 ? -17.603 0.119 1.475 1.00 88.19 228 ALA A C 1
ATOM 1828 O O . ALA A 1 228 ? -18.830 0.073 1.608 1.00 88.19 228 ALA A O 1
ATOM 1829 N N . VAL A 1 229 ? -16.857 0.934 2.229 1.00 86.75 229 VAL A N 1
ATOM 1830 C CA . VAL A 1 229 ? -17.455 1.851 3.211 1.00 86.75 229 VAL A CA 1
ATOM 1831 C C . VAL A 1 229 ? -18.377 2.848 2.506 1.00 86.75 229 VAL A C 1
ATOM 1833 O O . VAL A 1 229 ? -19.493 3.073 2.965 1.00 86.75 229 VAL A O 1
ATOM 1836 N N . GLY A 1 230 ? -17.970 3.388 1.359 1.00 84.44 230 GLY A N 1
ATOM 1837 C CA . GLY A 1 230 ? -18.815 4.247 0.534 1.00 84.44 230 GLY A CA 1
ATOM 1838 C C . GLY A 1 230 ? -20.139 3.624 0.144 1.00 84.44 230 GLY A C 1
ATOM 1839 O O . GLY A 1 230 ? -21.197 4.198 0.392 1.00 84.44 230 GLY A O 1
ATOM 1840 N N . MET A 1 231 ? -20.070 2.427 -0.431 1.00 83.12 231 MET A N 1
ATOM 1841 C CA . MET A 1 231 ? -21.241 1.686 -0.884 1.00 83.12 231 MET A CA 1
ATOM 1842 C C . MET A 1 231 ? -22.175 1.358 0.280 1.00 83.12 231 MET A C 1
ATOM 1844 O O . MET A 1 231 ? -23.375 1.583 0.171 1.00 83.12 231 MET A O 1
ATOM 1848 N N . THR A 1 232 ? -21.651 0.918 1.427 1.00 83.88 232 THR A N 1
ATOM 1849 C CA . THR A 1 232 ? -22.495 0.645 2.605 1.00 83.88 232 THR A CA 1
ATOM 1850 C C . THR A 1 232 ? -23.175 1.902 3.154 1.00 83.88 232 THR A C 1
ATOM 1852 O O . THR A 1 232 ? -24.325 1.831 3.585 1.00 83.88 232 THR A O 1
ATOM 1855 N N . GLN A 1 233 ? -22.515 3.067 3.120 1.00 83.75 233 GLN A N 1
ATOM 1856 C CA . GLN A 1 233 ? -23.152 4.336 3.499 1.00 83.75 233 GLN A CA 1
ATOM 1857 C C . GLN A 1 233 ? -24.185 4.801 2.464 1.00 83.75 233 GLN A C 1
ATOM 1859 O O . GLN A 1 233 ? -25.217 5.345 2.851 1.00 83.75 233 GLN A O 1
ATOM 1864 N N . ALA A 1 234 ? -23.928 4.587 1.171 1.00 83.06 234 ALA A N 1
ATOM 1865 C CA . ALA A 1 234 ? -24.867 4.914 0.102 1.00 83.06 234 ALA A CA 1
ATOM 1866 C C . ALA A 1 234 ? -26.133 4.052 0.195 1.00 83.06 234 ALA A C 1
ATOM 1868 O O . ALA A 1 234 ? -27.230 4.596 0.223 1.00 83.06 234 ALA A O 1
ATOM 1869 N N . VAL A 1 235 ? -25.978 2.735 0.377 1.00 82.75 235 VAL A N 1
ATOM 1870 C CA . VAL A 1 235 ? -27.086 1.781 0.555 1.00 82.75 235 VAL A CA 1
ATOM 1871 C C . VAL A 1 235 ? -27.995 2.176 1.718 1.00 82.75 235 VAL A C 1
ATOM 1873 O O . VAL A 1 235 ? -29.206 2.100 1.585 1.00 82.75 235 VAL A O 1
ATOM 1876 N N . ARG A 1 236 ? -27.446 2.674 2.835 1.00 80.25 236 ARG A N 1
ATOM 1877 C CA . ARG A 1 236 ? -28.261 3.164 3.967 1.00 80.25 236 ARG A CA 1
ATOM 1878 C C . ARG A 1 236 ? -29.147 4.367 3.628 1.00 80.25 236 ARG A C 1
ATOM 1880 O O . ARG A 1 236 ? -30.089 4.635 4.363 1.00 80.25 236 ARG A O 1
ATOM 1887 N N . ARG A 1 237 ? -28.810 5.124 2.583 1.00 81.62 237 ARG A N 1
ATOM 1888 C CA . ARG A 1 237 ? -29.560 6.306 2.127 1.00 81.62 237 ARG A CA 1
ATOM 1889 C C . ARG A 1 237 ? -30.472 6.006 0.942 1.00 81.62 237 ARG A C 1
ATOM 1891 O O . ARG A 1 237 ? -31.320 6.826 0.615 1.00 81.62 237 ARG A O 1
ATOM 1898 N N . TRP A 1 238 ? -30.254 4.880 0.278 1.00 83.38 238 TRP A N 1
ATOM 1899 C CA . TRP A 1 238 ? -30.955 4.474 -0.927 1.00 83.38 238 TRP A CA 1
ATOM 1900 C C . TRP A 1 238 ? -32.124 3.557 -0.567 1.00 83.38 238 TRP A C 1
ATOM 1902 O O . TRP A 1 238 ? -31.990 2.681 0.283 1.00 83.38 238 TRP A O 1
ATOM 1912 N N . SER A 1 239 ? -33.274 3.744 -1.213 1.00 78.00 239 SER A N 1
ATOM 1913 C CA . SER A 1 239 ? -34.452 2.889 -1.031 1.00 78.00 239 SER A CA 1
ATOM 1914 C C . SER A 1 239 ? -34.736 2.061 -2.291 1.00 78.00 239 SER A C 1
ATOM 1916 O O . SER A 1 239 ? -34.474 2.483 -3.420 1.00 78.00 239 SER A O 1
ATOM 1918 N N . GLY A 1 240 ? -35.252 0.843 -2.098 1.00 77.44 240 GLY A N 1
ATOM 1919 C CA . GLY A 1 240 ? -35.702 -0.036 -3.182 1.00 77.44 240 GLY A CA 1
ATOM 1920 C C . GLY A 1 240 ? -34.585 -0.548 -4.104 1.00 77.44 240 GLY A C 1
ATOM 1921 O O . GLY A 1 240 ? -33.559 -1.056 -3.651 1.00 77.44 240 GLY A O 1
ATOM 1922 N N . TRP A 1 241 ? -34.799 -0.430 -5.419 1.00 73.00 241 TRP A N 1
ATOM 1923 C CA . TRP A 1 241 ? -33.949 -0.994 -6.482 1.00 73.00 241 TRP A CA 1
ATOM 1924 C C . TRP A 1 241 ? -32.501 -0.475 -6.478 1.00 73.00 241 TRP A C 1
ATOM 1926 O O . TRP A 1 241 ? -31.595 -1.145 -6.973 1.00 73.00 241 TRP A O 1
ATOM 1936 N N . GLN A 1 242 ? -32.254 0.688 -5.873 1.00 76.00 242 GLN A N 1
ATOM 1937 C CA . GLN A 1 242 ? -30.922 1.286 -5.770 1.00 76.00 242 GLN A CA 1
ATOM 1938 C C . GLN A 1 242 ? -29.954 0.426 -4.934 1.00 76.00 242 GLN A C 1
ATOM 1940 O O . GLN A 1 242 ? -28.752 0.430 -5.189 1.00 76.00 242 GLN A O 1
ATOM 1945 N N . VAL A 1 243 ? -30.461 -0.370 -3.983 1.00 77.06 243 VAL A N 1
ATOM 1946 C CA . VAL A 1 243 ? -29.652 -1.321 -3.194 1.00 77.06 243 VAL A CA 1
ATOM 1947 C C . VAL A 1 243 ? -29.230 -2.538 -4.024 1.00 77.06 243 VAL A C 1
ATOM 1949 O O . VAL A 1 243 ? -28.160 -3.103 -3.796 1.00 77.06 243 VAL A O 1
ATOM 1952 N N . ALA A 1 244 ? -30.033 -2.919 -5.020 1.00 80.69 244 ALA A N 1
ATOM 1953 C CA . ALA A 1 244 ? -29.707 -4.023 -5.917 1.00 80.69 244 ALA A CA 1
ATOM 1954 C C . ALA A 1 244 ? -28.577 -3.659 -6.895 1.00 80.69 244 ALA A C 1
ATOM 1956 O O . ALA A 1 244 ? -27.849 -4.544 -7.338 1.00 80.69 244 ALA A O 1
ATOM 1957 N N . LEU A 1 245 ? -28.379 -2.369 -7.196 1.00 78.25 245 LEU A N 1
ATOM 1958 C CA . LEU A 1 245 ? -27.395 -1.911 -8.178 1.00 78.25 245 LEU A CA 1
ATOM 1959 C C . LEU A 1 245 ? -25.938 -2.267 -7.802 1.00 78.25 245 LEU A C 1
ATOM 1961 O O . LEU A 1 245 ? -25.259 -2.849 -8.646 1.00 78.25 245 LEU A O 1
ATOM 1965 N N . PRO A 1 246 ? -25.429 -2.007 -6.577 1.00 74.94 246 PRO A N 1
ATOM 1966 C CA . PRO A 1 246 ? -24.098 -2.464 -6.177 1.00 74.94 246 PRO A CA 1
ATOM 1967 C C . PRO A 1 246 ? -23.935 -3.982 -6.262 1.00 74.94 246 PRO A C 1
ATOM 1969 O O . PRO A 1 246 ? -22.926 -4.449 -6.780 1.00 74.94 246 PRO A O 1
ATOM 1972 N N . ALA A 1 247 ? -24.933 -4.751 -5.811 1.00 79.81 247 ALA A N 1
ATOM 1973 C CA . ALA A 1 247 ? -24.895 -6.211 -5.870 1.00 79.81 247 ALA A CA 1
ATOM 1974 C C . ALA A 1 247 ? -24.842 -6.712 -7.322 1.00 79.81 247 ALA A C 1
ATOM 1976 O O . ALA A 1 247 ? -24.016 -7.561 -7.657 1.00 79.81 247 ALA A O 1
ATOM 1977 N N . PHE A 1 248 ? -25.664 -6.129 -8.197 1.00 82.19 248 PHE A N 1
ATOM 1978 C CA . PHE A 1 248 ? -25.678 -6.424 -9.625 1.00 82.19 248 PHE A CA 1
ATOM 1979 C C . PHE A 1 248 ? -24.354 -6.053 -10.303 1.00 82.19 248 PHE A C 1
ATOM 1981 O O . PHE A 1 248 ? -23.817 -6.848 -11.074 1.00 82.19 248 PHE A O 1
ATOM 1988 N N . LEU A 1 249 ? -23.782 -4.887 -9.988 1.00 78.44 249 LEU A N 1
ATOM 1989 C CA . LEU A 1 249 ? -22.474 -4.473 -10.496 1.00 78.44 249 LEU A CA 1
ATOM 1990 C C . LEU A 1 249 ? -21.374 -5.426 -10.024 1.00 78.44 249 LEU A C 1
ATOM 1992 O O . LEU A 1 249 ? -20.585 -5.887 -10.842 1.00 78.44 249 LEU A O 1
ATOM 1996 N N . THR A 1 250 ? -21.333 -5.777 -8.736 1.00 79.06 250 THR A N 1
ATOM 1997 C CA . THR A 1 250 ? -20.364 -6.746 -8.206 1.00 79.06 250 THR A CA 1
ATOM 1998 C C . THR A 1 250 ? -20.500 -8.103 -8.894 1.00 79.06 250 THR A C 1
ATOM 2000 O O . THR A 1 250 ? -19.488 -8.666 -9.311 1.00 79.06 250 THR A O 1
ATOM 2003 N N . LEU A 1 251 ? -21.727 -8.599 -9.078 1.00 83.62 251 LEU A N 1
ATOM 2004 C CA . LEU A 1 251 ? -21.986 -9.858 -9.775 1.00 83.62 251 LEU A CA 1
ATOM 2005 C C . LEU A 1 251 ? -21.551 -9.790 -11.244 1.00 83.62 251 LEU A C 1
ATOM 2007 O O . LEU A 1 251 ? -20.859 -10.684 -11.720 1.00 83.62 251 LEU A O 1
ATOM 2011 N N . THR A 1 252 ? -21.883 -8.709 -11.949 1.00 79.25 252 THR A N 1
ATOM 2012 C CA . THR A 1 252 ? -21.494 -8.501 -13.352 1.00 79.25 252 THR A CA 1
ATOM 2013 C C . THR A 1 252 ? -19.976 -8.454 -13.497 1.00 79.25 252 THR A C 1
ATOM 2015 O O . THR A 1 252 ? -19.414 -9.121 -14.363 1.00 79.25 252 THR A O 1
ATOM 2018 N N . LEU A 1 253 ? -19.289 -7.724 -12.613 1.00 76.38 253 LEU A N 1
ATOM 2019 C CA . LEU A 1 253 ? -17.829 -7.658 -12.586 1.00 76.38 253 LEU A CA 1
ATOM 2020 C C . LEU A 1 253 ? -17.196 -9.017 -12.271 1.00 76.38 253 LEU A C 1
ATOM 2022 O O . LEU A 1 253 ? -16.168 -9.365 -12.854 1.00 76.38 253 LEU A O 1
ATOM 2026 N N . PHE A 1 254 ? -17.804 -9.792 -11.372 1.00 79.31 254 PHE A N 1
ATOM 2027 C CA . PHE A 1 254 ? -17.367 -11.145 -11.047 1.00 79.31 254 PHE A CA 1
ATOM 2028 C C . PHE A 1 254 ? -17.503 -12.084 -12.252 1.00 79.31 254 PHE A C 1
ATOM 2030 O O . PHE A 1 254 ? -16.528 -12.736 -12.629 1.00 79.31 254 PHE A O 1
ATOM 2037 N N . LEU A 1 255 ? -18.667 -12.092 -12.908 1.00 84.62 255 LEU A N 1
ATOM 2038 C CA . LEU A 1 255 ? -18.932 -12.908 -14.095 1.00 84.62 255 LEU A CA 1
ATOM 2039 C C . LEU A 1 255 ? -18.039 -12.510 -15.276 1.00 84.62 255 LEU A C 1
ATOM 2041 O O . LEU A 1 255 ? -17.442 -13.380 -15.905 1.00 84.62 255 LEU A O 1
ATOM 2045 N N . ALA A 1 256 ? -17.872 -11.211 -15.540 1.00 76.56 256 ALA A N 1
ATOM 2046 C CA . ALA A 1 256 ? -16.980 -10.711 -16.587 1.00 76.56 256 ALA A CA 1
ATOM 2047 C C . ALA A 1 256 ? -15.520 -11.127 -16.340 1.00 76.56 256 ALA A C 1
ATOM 2049 O O . ALA A 1 256 ? -14.811 -11.525 -17.264 1.00 76.56 256 ALA A O 1
ATOM 2050 N N . ASN A 1 257 ? -15.072 -11.087 -15.082 1.00 74.19 257 ASN A N 1
ATOM 2051 C CA . ASN A 1 257 ? -13.744 -11.552 -14.693 1.00 74.19 257 ASN A CA 1
ATOM 2052 C C . ASN A 1 257 ? -13.602 -13.073 -14.885 1.00 74.19 257 ASN A C 1
ATOM 2054 O O . ASN A 1 257 ? -12.612 -13.516 -15.462 1.00 74.19 257 ASN A O 1
ATOM 2058 N N . GLY A 1 258 ? -14.605 -13.863 -14.488 1.00 79.31 258 GLY A N 1
ATOM 2059 C CA . GLY A 1 258 ? -14.641 -15.309 -14.732 1.00 79.31 258 GLY A CA 1
ATOM 2060 C C . GLY A 1 258 ? -14.598 -15.660 -16.224 1.00 79.31 258 GLY A C 1
ATOM 2061 O O . GLY A 1 258 ? -13.827 -16.527 -16.636 1.00 79.31 258 GLY A O 1
ATOM 2062 N N . TRP A 1 259 ? -15.352 -14.930 -17.049 1.00 84.00 259 TRP A N 1
ATOM 2063 C CA . TRP A 1 259 ? -15.346 -15.082 -18.503 1.00 84.00 259 TRP A CA 1
ATOM 2064 C C . TRP A 1 259 ? -13.976 -14.761 -19.110 1.00 84.00 259 TRP A C 1
ATOM 2066 O O . TRP A 1 259 ? -13.458 -15.569 -19.878 1.00 84.00 259 TRP A O 1
ATOM 2076 N N . LEU A 1 260 ? -13.349 -13.640 -18.725 1.00 71.62 260 LEU A N 1
ATOM 2077 C CA . LEU A 1 260 ? -11.996 -13.280 -19.174 1.00 71.62 260 LEU A CA 1
ATOM 2078 C C . LEU A 1 260 ? -10.975 -14.364 -18.809 1.00 71.62 260 LEU A C 1
ATOM 2080 O O . LEU A 1 260 ? -10.129 -14.723 -19.630 1.00 71.62 260 LEU A O 1
ATOM 2084 N N . ILE A 1 261 ? -11.072 -14.920 -17.599 1.00 72.00 261 ILE A N 1
ATOM 2085 C CA . ILE A 1 261 ? -10.199 -16.012 -17.162 1.00 72.00 261 ILE A CA 1
ATOM 2086 C C . ILE A 1 261 ? -10.379 -17.239 -18.057 1.00 72.00 261 ILE A C 1
ATOM 2088 O O . ILE A 1 261 ? -9.403 -17.784 -18.569 1.00 72.00 261 ILE A O 1
ATOM 2092 N N . TRP A 1 262 ? -11.618 -17.661 -18.289 1.00 79.75 262 TRP A N 1
ATOM 2093 C CA . TRP A 1 262 ? -11.876 -18.898 -19.018 1.00 79.75 262 TRP A CA 1
ATOM 2094 C C . TRP A 1 262 ? -11.659 -18.785 -20.532 1.00 79.75 262 TRP A C 1
ATOM 2096 O O . TRP A 1 262 ? -11.210 -19.739 -21.160 1.00 79.75 262 TRP A O 1
ATOM 2106 N N . ARG A 1 263 ? -11.984 -17.633 -21.132 1.00 82.19 263 ARG A N 1
ATOM 2107 C CA . ARG A 1 263 ? -11.975 -17.444 -22.593 1.00 82.19 263 ARG A CA 1
ATOM 2108 C C . ARG A 1 263 ? -10.713 -16.801 -23.142 1.00 82.19 263 ARG A C 1
ATOM 2110 O O . ARG A 1 263 ? -10.400 -17.042 -24.299 1.00 82.19 263 ARG A O 1
ATOM 2117 N N . VAL A 1 264 ? -10.013 -15.989 -22.354 1.00 72.38 264 VAL A N 1
ATOM 2118 C CA . VAL A 1 264 ? -8.821 -15.267 -22.829 1.00 72.38 264 VAL A CA 1
ATOM 2119 C C . VAL A 1 264 ? -7.562 -15.842 -22.199 1.00 72.38 264 VAL A C 1
ATOM 2121 O O . VAL A 1 264 ? -6.600 -16.144 -22.894 1.00 72.38 264 VAL A O 1
ATOM 2124 N N . ILE A 1 265 ? -7.575 -16.026 -20.879 1.00 66.38 265 ILE A N 1
ATOM 2125 C CA . ILE A 1 265 ? -6.391 -16.452 -20.132 1.00 66.38 265 ILE A CA 1
ATOM 2126 C C . ILE A 1 265 ? -6.108 -17.940 -20.329 1.00 66.38 265 ILE A C 1
ATOM 2128 O O . ILE A 1 265 ? -5.028 -18.275 -20.787 1.00 66.38 265 ILE A O 1
ATOM 2132 N N . VAL A 1 266 ? -7.042 -18.837 -20.000 1.00 75.25 266 VAL A N 1
ATOM 2133 C CA . VAL A 1 266 ? -6.789 -20.291 -20.063 1.00 75.25 266 VAL A CA 1
ATOM 2134 C C . VAL A 1 266 ? -6.328 -20.754 -21.456 1.00 75.25 266 VAL A C 1
ATOM 2136 O O . VAL A 1 266 ? -5.356 -21.506 -21.509 1.00 75.25 266 VAL A O 1
ATOM 2139 N N . PRO A 1 267 ? -6.935 -20.310 -22.575 1.00 80.56 267 PRO A N 1
ATOM 2140 C CA . PRO A 1 267 ? -6.499 -20.723 -23.908 1.00 80.56 267 PRO A CA 1
ATOM 2141 C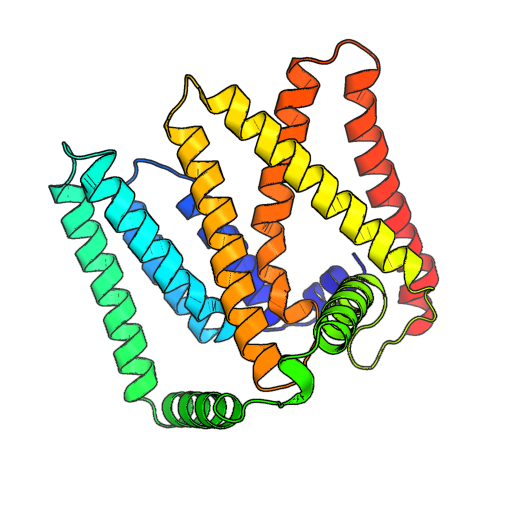 C . PRO A 1 267 ? -5.110 -20.214 -24.294 1.00 80.56 267 PRO A C 1
ATOM 2143 O O . PRO A 1 267 ? -4.426 -20.883 -25.049 1.00 80.56 267 PRO A O 1
ATOM 2146 N N . ALA A 1 268 ? -4.665 -19.071 -23.764 1.00 69.06 268 ALA A N 1
ATOM 2147 C CA . ALA A 1 268 ? -3.335 -18.535 -24.056 1.00 69.06 268 ALA A CA 1
ATOM 2148 C C . ALA A 1 268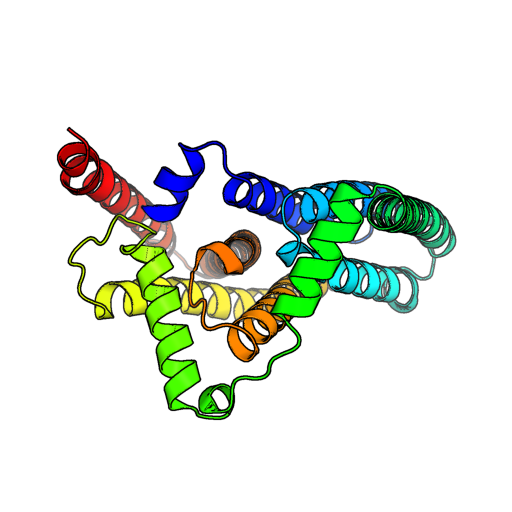 ? -2.186 -19.330 -23.395 1.00 69.06 268 ALA A C 1
ATOM 2150 O O . ALA A 1 268 ? -1.023 -19.043 -23.662 1.00 69.06 268 ALA A O 1
ATOM 2151 N N . TYR A 1 269 ? -2.502 -20.280 -22.505 1.00 64.56 269 TYR A N 1
ATOM 2152 C CA . TYR A 1 269 ? -1.542 -21.086 -21.732 1.00 64.56 269 TYR A CA 1
ATOM 2153 C C . TYR A 1 269 ? -1.684 -22.598 -21.972 1.00 64.56 269 TYR A C 1
ATOM 2155 O O . TYR A 1 269 ? -1.072 -23.386 -21.249 1.00 64.56 269 TYR A O 1
ATOM 2163 N N . ARG A 1 270 ? -2.534 -23.004 -22.917 1.00 68.81 270 ARG A N 1
ATOM 2164 C CA . ARG A 1 270 ? -2.613 -24.382 -23.410 1.00 68.81 270 ARG A CA 1
ATOM 2165 C C . ARG A 1 270 ? -1.856 -24.473 -24.720 1.00 68.81 270 ARG A C 1
ATOM 2167 O O . ARG A 1 270 ? -1.190 -25.509 -24.902 1.00 68.81 270 ARG A O 1
#

Secondary structure (DSSP, 8-state):
-HHHHHHHHS--HHHHHHHHHHHHHHHHTSTT-TTHHHHHHHHHHHHHHH-GGGGHHHHHHHHHHHHIIIII-GGGHHHHHHHHHHHHHHHHHHHHHHHHSHHHHHHHHHHHHTTS---GGGGSHHHHHHHHHHHHHHHHTEETTEE----HHHHHHHHHHHHHHHHHHHHHHHHHGGG-HHHHHHHHHHHHHHHHHHHHHHHHHHHS----GGGSGGGHHHHHHHHHHHHHHHHTT--GGGGHHHHHHHHHHHHHHHHHIIIIIGGGG-